Protein AF-A0AAU7T831-F1 (afdb_monomer)

Sequence (187 aa):
MVVRMTHDLQTCRIPLSAVSAYYHRNLNVAAEPRHSLLRDRDVWIDVGVGEPIEIAVLESAAHSAYVEPRTGAGFLLMPANETDISSDDGFGGVDWPPEWNDEPAAGLSLQGADLISLLERLAVSGWTLLEDERGDAEPAGETVGGRRAVCLFAVRSCHEHLVLEDLQQALTALHAAADLLHDGPRR

Secondary structure (DSSP, 8-state):
-EEEPPS--------HHHHHHHHHHHTS--S--SS----SEEEEEE-SSSSPEEEEEEE-SS-EEEEETTTTEEEEEPPPGGG--BHHHHSTT----TTS-SPPPTT-BHHHHHHHHHHHHHHHTTEEE-B-TTSPBPEEEE-TTSPEEEEEEESS-S-S---HHHHHHHHHHHHHHHHHHH-----

Foldseek 3Di:
DEDEDDDPLPDQPDPVLLVVLLVVQLVVADAPDPDDQPAPDWDWYDPPDDGTFIWGWDDWPAKIKTARQASQKIKIWGHDPVPKCFLCNVCPPPDDDVVPPDRPPGPDIPSVVRVVVVQVSQVVNQKHFRADPVRHFAWSQAEPVRITIGIMGGSHHNDNDDDVVNVSSSSSRNNVVVRVVPCDDDD

Mean predicted aligned error: 10.6 Å

Solvent-accessible surface area (backbone atoms only — not comparable to full-atom values): 11141 Å² total; per-residue (Å²): 109,80,52,80,64,79,90,80,85,85,76,80,72,75,50,68,64,58,55,50,51,49,58,60,37,70,75,48,58,44,78,62,73,92,54,76,67,84,60,75,46,76,39,36,30,37,83,84,70,86,75,61,44,62,32,39,29,35,74,57,94,58,40,40,35,38,33,27,66,65,73,18,46,31,36,37,35,46,54,53,87,89,73,70,57,38,46,68,70,75,47,66,89,62,85,72,62,89,84,58,90,63,78,81,64,84,84,50,28,64,57,57,56,45,49,52,55,51,49,54,58,35,42,77,53,41,30,44,72,37,57,45,102,84,69,47,70,32,73,64,49,62,40,96,80,66,25,43,25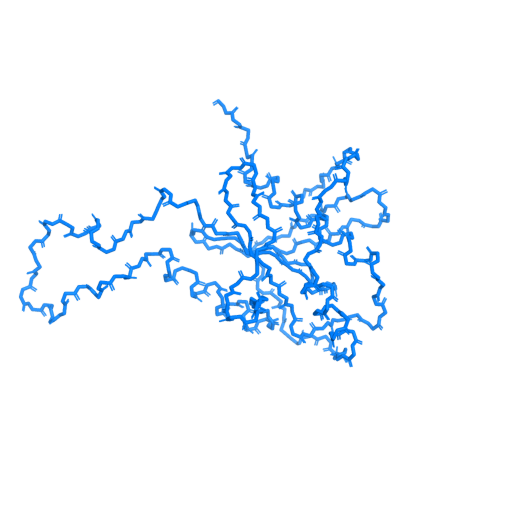,25,30,28,35,38,76,55,27,64,51,92,80,80,53,72,65,55,48,53,52,48,52,51,34,47,52,52,52,57,38,66,75,65,61,63,79,89,123

pLDDT: mean 75.09, std 15.36, range [35.53, 94.25]

Radius of gyration: 18.56 Å; Cα contacts (8 Å, |Δi|>4): 314; chains: 1; bounding box: 58×39×50 Å

Structure (mmCIF, N/CA/C/O backbone):
data_AF-A0AAU7T831-F1
#
_entry.id   AF-A0AAU7T831-F1
#
loop_
_atom_site.group_PDB
_atom_site.id
_atom_site.type_symbol
_atom_site.label_atom_id
_atom_site.label_alt_id
_atom_site.label_comp_id
_atom_site.label_asym_id
_atom_site.label_entity_id
_atom_site.label_seq_id
_atom_site.pdbx_PDB_ins_code
_atom_site.Cartn_x
_atom_site.Cartn_y
_atom_site.Cartn_z
_atom_site.occupancy
_atom_site.B_iso_or_equiv
_atom_site.auth_seq_id
_atom_site.auth_comp_id
_atom_site.auth_asym_id
_atom_site.auth_atom_id
_atom_site.pdbx_PDB_model_num
ATOM 1 N N . MET A 1 1 ? -0.417 18.243 4.130 1.00 52.59 1 MET A N 1
ATOM 2 C CA . MET A 1 1 ? -1.483 18.702 3.209 1.00 52.59 1 MET A CA 1
ATOM 3 C C . MET A 1 1 ? -2.714 17.864 3.507 1.00 52.59 1 MET A C 1
ATOM 5 O O . MET A 1 1 ? -2.549 16.658 3.595 1.00 52.59 1 MET A O 1
ATOM 9 N N . VAL A 1 2 ? -3.880 18.471 3.740 1.00 52.22 2 VAL A N 1
ATOM 10 C CA . VAL A 1 2 ? -5.130 17.737 4.020 1.00 52.22 2 VAL A CA 1
ATOM 11 C C . VAL A 1 2 ? -5.983 17.787 2.760 1.00 52.22 2 VAL A C 1
ATOM 13 O O . VAL A 1 2 ? -6.345 18.879 2.321 1.00 52.22 2 VAL A O 1
ATOM 16 N N . VAL A 1 3 ? -6.259 16.631 2.156 1.00 58.72 3 VAL A N 1
ATOM 17 C CA . VAL A 1 3 ? -7.086 16.528 0.946 1.00 58.72 3 VAL A CA 1
ATOM 18 C C . VAL A 1 3 ? -8.451 15.966 1.329 1.00 58.72 3 VAL A C 1
ATOM 20 O O . VAL A 1 3 ? -8.532 14.912 1.953 1.00 58.72 3 VAL A O 1
ATOM 23 N N . ARG A 1 4 ? -9.519 16.690 0.975 1.00 50.47 4 ARG A N 1
ATOM 24 C CA . ARG A 1 4 ? -10.911 16.265 1.175 1.00 50.47 4 ARG A CA 1
ATOM 25 C C . ARG A 1 4 ? -11.430 15.590 -0.085 1.00 50.47 4 ARG A C 1
ATOM 27 O O . ARG A 1 4 ? -11.477 16.239 -1.129 1.00 50.47 4 ARG A O 1
ATOM 34 N N . MET A 1 5 ? -11.869 14.338 0.023 1.00 55.38 5 MET A N 1
ATOM 35 C CA . MET A 1 5 ? -12.566 13.654 -1.066 1.00 55.38 5 MET A CA 1
ATOM 36 C C . MET A 1 5 ? -14.088 13.771 -0.926 1.00 55.38 5 MET A C 1
ATOM 38 O O . MET A 1 5 ? -14.667 13.558 0.140 1.00 55.38 5 MET A O 1
ATOM 42 N N . THR A 1 6 ? -14.755 14.112 -2.028 1.00 42.66 6 THR A N 1
ATOM 43 C CA . THR A 1 6 ? -16.207 13.971 -2.180 1.00 42.66 6 THR A CA 1
ATOM 44 C C . THR A 1 6 ? -16.534 12.516 -2.501 1.00 42.66 6 THR A C 1
ATOM 46 O O . THR A 1 6 ? -15.906 11.922 -3.369 1.00 42.66 6 THR A O 1
ATOM 49 N N . HIS A 1 7 ? -17.484 11.955 -1.755 1.00 43.88 7 HIS A N 1
ATOM 50 C CA . HIS A 1 7 ? -17.808 10.533 -1.693 1.00 43.88 7 HIS A CA 1
ATOM 51 C C . HIS A 1 7 ? -18.148 9.917 -3.060 1.00 43.88 7 HIS A C 1
ATOM 53 O O . HIS A 1 7 ? -19.232 10.164 -3.582 1.00 43.88 7 HIS A O 1
ATOM 59 N N . ASP A 1 8 ? -17.284 9.031 -3.554 1.00 40.22 8 ASP A N 1
ATOM 60 C CA . ASP A 1 8 ? -17.696 7.909 -4.402 1.00 40.22 8 ASP A CA 1
ATOM 61 C C . ASP A 1 8 ? -16.828 6.688 -4.055 1.00 40.22 8 ASP A C 1
ATOM 63 O O . ASP A 1 8 ? -15.790 6.400 -4.641 1.00 40.22 8 ASP A O 1
ATOM 67 N N . LEU A 1 9 ? -17.206 6.043 -2.950 1.00 40.09 9 LEU A N 1
ATOM 68 C CA . LEU A 1 9 ? -16.420 5.045 -2.211 1.00 40.09 9 LEU A CA 1
ATOM 69 C C . LEU A 1 9 ? -16.695 3.596 -2.658 1.00 40.09 9 LEU A C 1
ATOM 71 O O . LEU A 1 9 ? -16.310 2.634 -1.993 1.00 40.09 9 LEU A O 1
ATOM 75 N N . GLN A 1 10 ? -17.406 3.411 -3.768 1.00 42.44 10 GLN A N 1
ATOM 76 C CA . GLN A 1 10 ? -17.896 2.106 -4.197 1.00 42.44 10 GLN A CA 1
ATOM 77 C C . GLN A 1 10 ? -17.084 1.571 -5.374 1.00 42.44 10 GLN A C 1
ATOM 79 O O . GLN A 1 10 ? -17.563 1.659 -6.492 1.00 42.44 10 GLN A O 1
ATOM 84 N N . THR A 1 11 ? -15.897 1.001 -5.107 1.00 46.41 11 THR A N 1
ATOM 85 C CA . THR A 1 11 ? -15.366 -0.223 -5.775 1.00 46.41 11 THR A CA 1
ATOM 86 C C . THR A 1 11 ? -13.899 -0.549 -5.447 1.00 46.41 11 THR A C 1
ATOM 88 O O . THR A 1 11 ? -13.247 -1.244 -6.220 1.00 46.41 11 THR A O 1
ATOM 91 N N . CYS A 1 12 ? -13.348 -0.160 -4.294 1.00 50.56 12 CYS A N 1
ATOM 92 C CA . CYS A 1 12 ? -12.133 -0.842 -3.831 1.00 50.56 12 CYS A CA 1
ATOM 93 C C . CYS A 1 12 ? -12.557 -2.185 -3.224 1.00 50.56 12 CYS A C 1
ATOM 95 O O . CYS A 1 12 ? -12.966 -2.265 -2.066 1.00 50.56 12 CYS A O 1
ATOM 97 N N . ARG A 1 13 ? -12.569 -3.245 -4.044 1.00 61.56 13 ARG A N 1
ATOM 98 C CA . ARG A 1 13 ? -12.739 -4.613 -3.542 1.00 61.56 13 ARG A CA 1
ATOM 99 C C . ARG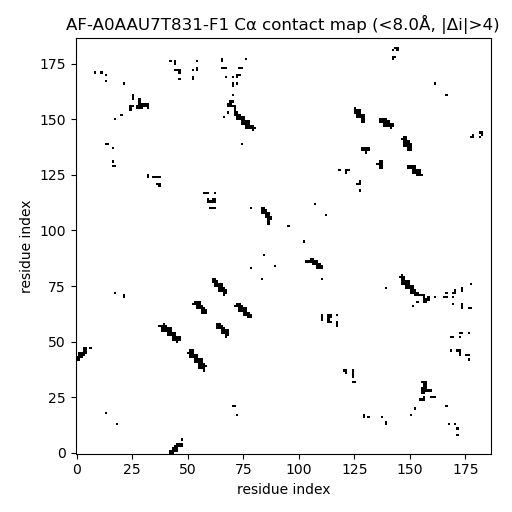 A 1 13 ? -11.529 -4.918 -2.671 1.00 61.56 13 ARG A C 1
ATOM 101 O O . ARG A 1 13 ? -10.444 -5.120 -3.198 1.00 61.56 13 ARG A O 1
ATOM 108 N N . ILE A 1 14 ? -11.725 -4.937 -1.355 1.00 66.50 14 ILE A N 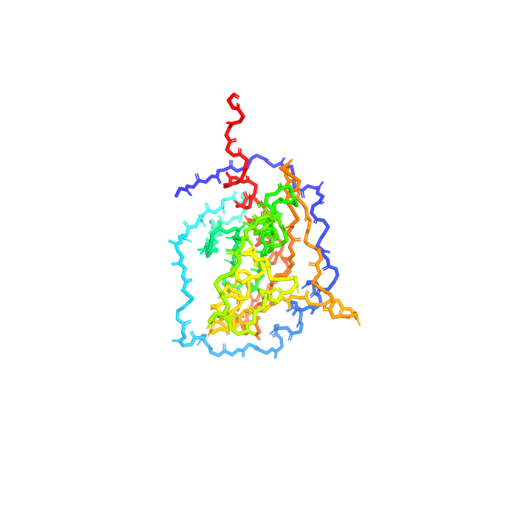1
ATOM 109 C CA . ILE A 1 14 ? -10.681 -5.353 -0.420 1.00 66.50 14 ILE A CA 1
ATOM 110 C C . ILE A 1 14 ? -10.340 -6.815 -0.745 1.00 66.50 14 ILE A C 1
ATOM 112 O O . ILE A 1 14 ? -11.252 -7.652 -0.722 1.00 66.50 14 ILE A O 1
ATOM 116 N N . PRO A 1 15 ? -9.074 -7.144 -1.055 1.00 71.44 15 PRO A N 1
ATOM 117 C CA . PRO A 1 15 ? -8.674 -8.525 -1.269 1.00 71.44 15 PRO A CA 1
ATOM 118 C C . PRO A 1 15 ? -9.011 -9.371 -0.037 1.00 71.44 15 PRO A C 1
ATOM 120 O O . PRO A 1 15 ? -8.773 -8.961 1.102 1.00 71.44 15 PRO A O 1
ATOM 123 N N . LEU A 1 16 ? -9.576 -10.565 -0.238 1.00 77.38 16 LEU A N 1
ATOM 124 C CA . LEU A 1 16 ? -9.931 -11.463 0.870 1.00 77.38 16 LEU A CA 1
ATOM 125 C C . LEU A 1 16 ? -8.698 -11.847 1.706 1.00 77.38 16 LEU A C 1
ATOM 127 O O . LEU A 1 16 ? -8.794 -12.034 2.919 1.00 77.38 16 LEU A O 1
ATOM 131 N N . SER A 1 17 ? -7.541 -11.925 1.056 1.00 75.62 17 SER A N 1
ATOM 132 C CA . SER A 1 17 ? -6.216 -12.091 1.653 1.00 75.62 17 SER A CA 1
ATOM 133 C C . SER A 1 17 ? -5.891 -10.960 2.636 1.00 75.62 17 SER A C 1
ATOM 135 O O . SER A 1 17 ? -5.476 -11.236 3.759 1.00 75.62 17 SER A O 1
ATOM 137 N N . ALA A 1 18 ? -6.174 -9.701 2.284 1.00 77.31 18 ALA A N 1
ATOM 138 C CA . ALA A 1 18 ? -5.972 -8.549 3.163 1.00 77.31 18 ALA A CA 1
ATOM 139 C C . ALA A 1 18 ? -6.898 -8.594 4.389 1.00 77.31 18 ALA A C 1
ATOM 141 O O . ALA A 1 18 ? -6.454 -8.353 5.512 1.00 77.31 18 ALA A O 1
ATOM 142 N N . VAL A 1 19 ? -8.167 -8.981 4.200 1.00 83.00 19 VAL A N 1
ATOM 143 C CA . VAL A 1 19 ? -9.114 -9.191 5.313 1.00 83.00 19 VAL A CA 1
ATOM 144 C C . VAL A 1 19 ? -8.634 -10.318 6.231 1.00 83.00 19 VAL A C 1
ATOM 146 O O . VAL A 1 19 ? -8.641 -10.182 7.454 1.00 83.00 19 VAL A O 1
ATOM 149 N N . SER A 1 20 ? -8.183 -11.428 5.650 1.00 81.81 20 SER A N 1
ATOM 150 C CA . SER A 1 20 ? -7.690 -12.583 6.403 1.00 81.81 20 SER A CA 1
ATOM 151 C C . SER A 1 20 ? -6.431 -12.228 7.197 1.00 81.81 20 SER A C 1
ATOM 153 O O . SER A 1 20 ? -6.367 -12.497 8.396 1.00 81.81 20 SER A O 1
ATOM 155 N N . ALA A 1 21 ? -5.462 -11.553 6.571 1.00 79.50 21 ALA A N 1
ATOM 156 C CA . ALA A 1 21 ? -4.245 -11.074 7.222 1.00 79.50 21 ALA A CA 1
ATOM 157 C C . ALA A 1 21 ? -4.558 -10.118 8.382 1.00 79.50 21 ALA A C 1
ATOM 159 O O . ALA A 1 21 ? -3.990 -10.253 9.467 1.00 79.50 21 ALA A O 1
ATOM 160 N N . TYR A 1 22 ? -5.517 -9.209 8.193 1.00 83.00 22 TYR A N 1
ATOM 161 C CA . TYR A 1 22 ? -5.982 -8.303 9.238 1.00 83.00 22 TYR A CA 1
ATOM 162 C C . TYR A 1 22 ? -6.546 -9.055 10.457 1.00 83.00 22 TYR A C 1
ATOM 164 O O . TYR A 1 22 ? -6.143 -8.784 11.592 1.00 83.00 22 TYR A O 1
ATOM 172 N N . TYR A 1 23 ? -7.410 -10.055 10.246 1.00 78.56 23 TYR A N 1
ATOM 173 C CA . TYR A 1 23 ? -7.935 -10.869 11.348 1.00 78.56 23 TYR A CA 1
ATOM 174 C C . TYR A 1 23 ? -6.848 -11.700 12.038 1.00 78.56 23 TYR A C 1
ATOM 176 O O . TYR A 1 23 ? -6.822 -11.764 13.267 1.00 78.56 23 TYR A O 1
ATOM 184 N N . HIS A 1 24 ? -5.919 -12.293 11.283 1.00 74.81 24 HIS A N 1
ATOM 185 C CA . HIS A 1 24 ? -4.788 -13.031 11.854 1.00 74.81 24 HIS A CA 1
ATOM 186 C C . HIS A 1 24 ? -3.860 -12.137 12.689 1.00 74.81 24 HIS A C 1
ATOM 188 O O . HIS A 1 24 ? -3.324 -12.579 13.707 1.00 74.81 24 HIS A O 1
ATOM 194 N N . ARG A 1 25 ? -3.691 -10.871 12.298 1.00 69.50 25 ARG A N 1
ATOM 195 C CA . ARG A 1 25 ? -2.869 -9.885 13.011 1.00 69.50 25 ARG A CA 1
ATOM 196 C C . ARG A 1 25 ? -3.516 -9.400 14.304 1.00 69.50 25 ARG A C 1
ATOM 198 O O . ARG A 1 25 ? -2.814 -9.270 15.302 1.00 69.50 25 ARG A O 1
ATOM 205 N N . ASN A 1 26 ? -4.833 -9.189 14.321 1.00 60.62 26 ASN A N 1
ATOM 206 C CA . ASN A 1 26 ? -5.565 -8.812 15.540 1.00 60.62 26 ASN A CA 1
ATOM 207 C C . ASN A 1 26 ? -5.435 -9.863 16.664 1.00 60.62 26 ASN A C 1
ATOM 209 O O . ASN A 1 26 ? -5.662 -9.554 17.828 1.00 60.62 26 ASN A O 1
ATOM 213 N N . LEU A 1 27 ? -5.020 -11.093 16.344 1.00 57.59 27 LEU A N 1
ATOM 214 C CA . LEU A 1 27 ? -4.706 -12.132 17.331 1.00 57.59 27 LEU A CA 1
ATOM 215 C C . LEU A 1 27 ? -3.268 -12.045 17.885 1.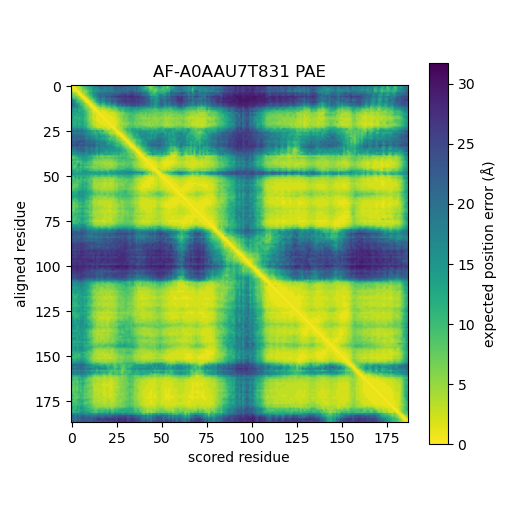00 57.59 27 LEU A C 1
ATOM 217 O O . LEU A 1 27 ? -2.969 -12.676 18.894 1.00 57.59 27 LEU A O 1
ATOM 221 N N . ASN A 1 28 ? -2.390 -11.263 17.249 1.00 57.59 28 ASN A N 1
ATOM 222 C CA . ASN A 1 28 ? -0.958 -11.130 17.544 1.00 57.59 28 ASN A CA 1
ATOM 223 C C . ASN A 1 28 ? -0.572 -9.682 17.898 1.00 57.59 28 ASN A C 1
ATOM 225 O O . ASN A 1 28 ? 0.488 -9.194 17.490 1.00 57.59 28 ASN A O 1
ATOM 229 N N . VAL A 1 29 ? -1.430 -8.970 18.634 1.00 58.66 29 VAL A N 1
ATOM 230 C CA . VAL A 1 29 ? -1.118 -7.604 19.071 1.00 58.66 29 VAL A CA 1
ATOM 231 C C . VAL A 1 29 ? 0.084 -7.646 20.014 1.00 58.66 29 VAL A C 1
ATOM 233 O O . VAL A 1 29 ? 0.069 -8.312 21.048 1.00 58.66 29 VAL A O 1
ATOM 236 N N . ALA A 1 30 ? 1.156 -6.968 19.619 1.00 56.66 30 ALA A N 1
ATOM 237 C CA . ALA A 1 30 ? 2.365 -6.819 20.412 1.00 56.66 30 ALA A CA 1
ATOM 238 C C . ALA A 1 30 ? 2.500 -5.355 20.841 1.00 56.66 30 ALA A C 1
ATOM 240 O O . ALA A 1 30 ? 1.922 -4.464 20.223 1.00 56.66 30 ALA A O 1
ATOM 241 N N . ALA A 1 31 ? 3.301 -5.096 21.878 1.00 54.91 31 ALA A N 1
ATOM 242 C CA . ALA A 1 31 ? 3.690 -3.731 22.223 1.00 54.91 31 ALA A CA 1
ATOM 243 C C . ALA A 1 31 ? 4.285 -3.013 20.996 1.00 54.91 31 ALA A C 1
ATOM 245 O O . ALA A 1 31 ? 4.916 -3.670 20.159 1.00 54.91 31 ALA A O 1
ATOM 246 N N . GLU A 1 32 ? 4.089 -1.688 20.920 1.00 55.19 32 GLU A N 1
ATOM 247 C CA . GLU A 1 32 ? 4.537 -0.835 19.811 1.00 55.19 32 GLU A CA 1
ATOM 248 C C . GLU A 1 32 ? 5.903 -1.276 19.262 1.00 55.19 32 GLU A C 1
ATOM 250 O O . GLU A 1 32 ? 6.844 -1.487 20.045 1.00 55.19 32 GLU A O 1
ATOM 255 N N . PRO A 1 33 ? 6.046 -1.431 17.930 1.00 51.12 33 PRO A N 1
ATOM 256 C CA . PRO A 1 33 ? 7.351 -1.684 17.351 1.00 51.12 33 PRO A CA 1
ATOM 257 C C . PRO A 1 33 ? 8.311 -0.585 17.821 1.00 51.12 33 PRO A C 1
ATOM 259 O O . PRO A 1 33 ? 8.100 0.599 17.584 1.00 51.12 33 PRO A O 1
ATOM 262 N N . ARG A 1 34 ? 9.382 -0.992 18.519 1.00 49.38 34 ARG A N 1
ATOM 263 C CA . ARG A 1 34 ? 10.388 -0.084 19.107 1.00 49.38 34 ARG A CA 1
ATOM 264 C C . ARG A 1 34 ? 11.157 0.734 18.067 1.00 49.38 34 ARG A C 1
ATOM 266 O O . ARG A 1 34 ? 11.929 1.616 18.433 1.00 49.38 34 ARG A O 1
ATOM 273 N N . HIS A 1 35 ? 10.979 0.416 16.791 1.00 55.62 35 HIS A N 1
ATOM 274 C CA . HIS A 1 35 ? 11.590 1.117 15.681 1.00 55.62 35 HIS A CA 1
ATOM 275 C C . HIS A 1 35 ? 10.535 1.996 15.021 1.00 55.62 35 HIS A C 1
ATOM 277 O O . HIS A 1 35 ? 9.540 1.498 14.496 1.00 55.62 35 HIS A O 1
ATOM 283 N N . SER A 1 36 ? 10.768 3.311 15.064 1.00 61.62 36 SER A N 1
ATOM 284 C CA . SER A 1 36 ? 10.021 4.257 14.241 1.00 61.62 36 SER A CA 1
ATOM 285 C C . SER A 1 36 ? 10.158 3.831 12.788 1.00 61.62 36 SER A C 1
ATOM 287 O O . SER A 1 36 ? 11.272 3.602 12.314 1.00 61.62 36 SER A O 1
ATOM 289 N N . LEU A 1 37 ? 9.027 3.754 12.093 1.00 66.31 37 LEU A N 1
ATOM 290 C CA . LEU A 1 37 ? 9.006 3.583 10.652 1.00 66.31 37 LEU A CA 1
ATOM 291 C C . LEU A 1 37 ? 9.908 4.649 10.012 1.00 66.31 37 LEU A C 1
ATOM 293 O O . LEU A 1 37 ? 9.802 5.828 10.361 1.00 66.31 37 LEU A O 1
ATOM 297 N N . LEU A 1 38 ? 10.804 4.244 9.114 1.00 70.62 38 LEU A N 1
ATOM 298 C CA . LEU A 1 38 ? 11.625 5.175 8.338 1.00 70.62 38 LEU A CA 1
ATOM 299 C C . LEU A 1 38 ? 10.749 5.798 7.248 1.00 70.62 38 LEU A C 1
ATOM 301 O O . LEU A 1 38 ? 10.651 5.235 6.167 1.00 70.62 38 LEU A O 1
ATOM 305 N N . ARG A 1 39 ? 10.078 6.914 7.545 1.00 80.38 39 ARG A N 1
ATOM 306 C CA . ARG A 1 39 ? 9.162 7.609 6.621 1.00 80.38 39 ARG A CA 1
ATOM 307 C C . ARG A 1 39 ? 9.878 8.769 5.941 1.00 80.38 39 ARG A C 1
ATOM 309 O O . ARG A 1 39 ? 10.586 9.513 6.616 1.00 80.38 39 ARG A O 1
ATOM 316 N N . ASP A 1 40 ? 9.641 8.952 4.647 1.00 85.56 40 ASP A N 1
ATOM 317 C CA . ASP A 1 40 ? 10.165 10.099 3.896 1.00 85.56 40 ASP A CA 1
ATOM 318 C C . ASP A 1 40 ? 9.187 11.286 3.951 1.00 85.56 40 ASP A C 1
ATOM 320 O O . ASP A 1 40 ? 9.602 12.445 4.015 1.00 85.56 40 ASP A O 1
ATOM 324 N N . ARG A 1 41 ? 7.876 11.004 3.990 1.00 86.56 41 ARG A N 1
ATOM 3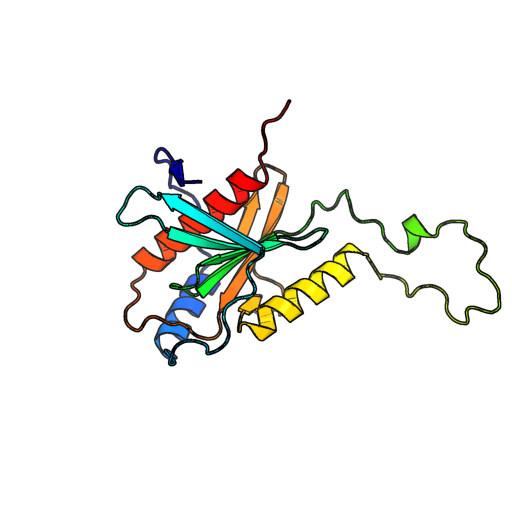25 C CA . ARG A 1 41 ? 6.813 12.005 4.181 1.00 86.56 41 ARG A CA 1
ATOM 326 C C . ARG A 1 41 ? 5.565 11.407 4.832 1.00 86.56 41 ARG A C 1
ATOM 328 O O . ARG A 1 41 ? 5.303 10.218 4.683 1.00 86.56 41 ARG A O 1
ATOM 335 N N . ASP A 1 42 ? 4.749 12.263 5.448 1.00 87.62 42 ASP A N 1
ATOM 336 C CA . ASP A 1 42 ? 3.422 11.909 5.967 1.00 87.62 42 ASP A CA 1
ATOM 337 C C . ASP A 1 42 ? 2.315 12.655 5.207 1.00 87.62 42 ASP A C 1
ATOM 339 O O . ASP A 1 42 ? 2.407 13.858 4.920 1.00 87.62 42 ASP A O 1
ATOM 343 N N . VAL A 1 43 ? 1.239 11.937 4.897 1.00 87.62 43 VAL A N 1
ATOM 344 C CA . VAL A 1 43 ? 0.048 12.451 4.217 1.00 87.62 43 VAL A CA 1
ATOM 345 C C . VAL A 1 43 ? -1.167 12.190 5.091 1.00 87.62 43 VAL A C 1
ATOM 347 O O . VAL A 1 43 ? -1.326 11.104 5.627 1.00 87.62 43 VAL A O 1
ATOM 350 N N . TRP A 1 44 ? -2.044 13.182 5.217 1.00 89.25 44 TRP A N 1
ATOM 351 C CA . TRP A 1 44 ? -3.265 13.065 6.011 1.00 89.25 44 TRP A CA 1
ATOM 352 C C . TRP A 1 44 ? -4.464 13.075 5.074 1.00 89.25 44 TRP A C 1
ATOM 354 O O . TRP A 1 44 ? -4.704 14.074 4.384 1.00 89.25 44 TRP A O 1
ATOM 364 N N . ILE A 1 45 ? -5.199 11.968 5.038 1.00 88.00 45 ILE A N 1
ATOM 365 C CA . ILE A 1 45 ? -6.348 11.790 4.154 1.00 88.00 45 ILE A CA 1
ATOM 366 C C . ILE A 1 45 ? -7.636 11.839 4.968 1.00 88.00 45 ILE A C 1
ATOM 368 O O . ILE A 1 45 ? -7.838 11.058 5.896 1.00 88.00 45 ILE A O 1
ATOM 372 N N . ASP A 1 46 ? -8.521 12.763 4.604 1.00 87.12 46 ASP A N 1
ATOM 373 C CA . ASP A 1 46 ? -9.864 12.850 5.169 1.00 87.12 46 ASP A CA 1
ATOM 374 C C . ASP A 1 46 ? -10.813 11.962 4.349 1.00 87.12 46 ASP A C 1
ATOM 376 O O . ASP A 1 46 ? -11.171 12.295 3.215 1.00 87.12 46 ASP A O 1
ATOM 380 N N . VAL A 1 47 ? -11.204 10.824 4.929 1.00 82.25 47 VAL A N 1
ATOM 381 C CA . VAL A 1 47 ? -12.153 9.864 4.333 1.00 82.25 47 VAL A CA 1
ATOM 382 C C . VAL A 1 47 ? -13.615 10.161 4.699 1.00 82.25 47 VAL A C 1
ATOM 384 O O . VAL A 1 47 ? -14.502 9.357 4.425 1.00 82.25 47 VAL A O 1
ATOM 387 N N . GLY A 1 48 ? -13.893 11.321 5.305 1.00 73.94 48 GLY A N 1
ATOM 388 C CA . GLY A 1 48 ? -15.247 11.812 5.569 1.00 73.94 48 GLY A CA 1
ATOM 389 C C . GLY A 1 48 ? -15.918 11.251 6.823 1.00 73.94 48 GLY A C 1
ATOM 390 O O . GLY A 1 48 ? -17.069 11.595 7.095 1.00 73.94 48 GLY A O 1
ATOM 391 N N . VAL A 1 49 ? -15.222 10.415 7.599 1.00 68.00 49 VAL A N 1
ATOM 392 C CA . VAL A 1 49 ? -15.748 9.803 8.823 1.00 68.00 49 VAL A CA 1
ATOM 393 C C . VAL A 1 49 ? -14.647 9.764 9.887 1.00 68.00 49 VAL A C 1
ATOM 395 O O . VAL A 1 49 ? -13.751 8.933 9.820 1.00 68.00 49 VAL A O 1
ATOM 398 N N . GLY A 1 50 ? -14.722 10.651 10.883 1.00 72.94 50 GLY A N 1
ATOM 399 C CA . GLY A 1 50 ? -13.784 10.677 12.013 1.00 72.94 50 GLY A CA 1
ATOM 400 C C . GLY A 1 50 ? -12.558 11.569 11.801 1.00 72.94 50 GLY A C 1
ATOM 401 O O . GLY A 1 50 ? -12.644 12.622 11.169 1.00 72.94 50 GLY A O 1
ATOM 402 N N . GLU A 1 51 ? -11.436 11.178 12.409 1.00 84.12 51 GLU A N 1
ATOM 403 C CA . GLU A 1 51 ? -10.159 11.881 12.266 1.00 84.12 51 GLU A CA 1
ATOM 404 C C . GLU A 1 51 ? -9.473 11.508 10.943 1.00 84.12 51 GLU A C 1
ATOM 406 O O . GLU A 1 51 ? -9.594 10.364 10.498 1.00 84.12 51 GLU A O 1
ATOM 411 N N . PRO A 1 52 ? -8.733 12.440 10.312 1.00 86.44 52 PRO A N 1
ATOM 412 C CA . PRO A 1 52 ? -7.941 12.128 9.132 1.00 86.44 52 PRO A CA 1
ATOM 413 C C . PRO A 1 52 ? -6.974 10.974 9.391 1.00 86.44 52 PRO A C 1
ATOM 415 O O . PRO A 1 52 ? -6.338 10.899 10.443 1.00 86.44 52 PRO A O 1
ATOM 418 N N . ILE A 1 53 ? -6.834 10.103 8.398 1.00 88.56 53 ILE A N 1
ATOM 419 C CA . ILE A 1 53 ? -5.939 8.954 8.467 1.00 88.56 53 ILE A CA 1
ATOM 420 C C . ILE A 1 53 ? -4.542 9.383 8.042 1.00 88.56 53 ILE A C 1
ATOM 422 O O . ILE A 1 53 ? -4.354 9.976 6.977 1.00 88.56 53 ILE A O 1
ATOM 426 N N . GLU A 1 54 ? -3.570 9.074 8.894 1.00 90.25 54 GLU A N 1
ATOM 427 C CA . GLU A 1 54 ? -2.154 9.288 8.636 1.00 90.25 54 GLU A CA 1
ATOM 428 C C . GLU A 1 54 ? -1.598 8.156 7.770 1.00 90.25 54 GLU A C 1
ATOM 430 O O . GLU A 1 54 ? -1.569 6.994 8.173 1.00 90.25 54 GLU A O 1
ATOM 435 N N . ILE A 1 55 ? -1.122 8.510 6.583 1.00 91.69 55 ILE A N 1
ATOM 436 C CA . ILE A 1 55 ? -0.415 7.622 5.671 1.00 91.69 55 ILE A CA 1
ATOM 437 C C . ILE A 1 55 ? 1.055 8.018 5.673 1.00 91.69 55 ILE A C 1
ATOM 439 O O . ILE A 1 55 ? 1.421 9.109 5.226 1.00 91.69 55 ILE A O 1
ATOM 443 N N . ALA A 1 56 ? 1.900 7.110 6.142 1.00 91.81 56 ALA A N 1
ATOM 444 C CA . ALA A 1 56 ? 3.337 7.224 5.997 1.00 91.81 56 ALA A CA 1
ATOM 445 C C . ALA A 1 56 ? 3.728 6.808 4.579 1.00 91.81 56 ALA A C 1
ATOM 447 O O . ALA A 1 56 ? 3.294 5.765 4.087 1.00 91.81 56 ALA A O 1
ATOM 448 N N . VAL A 1 57 ? 4.563 7.607 3.925 1.00 92.38 57 VAL A N 1
ATOM 449 C CA . VAL A 1 57 ? 5.072 7.299 2.592 1.00 92.38 57 VAL A CA 1
ATOM 450 C C . VAL A 1 57 ? 6.581 7.120 2.653 1.00 92.38 57 VAL A C 1
ATOM 452 O O . VAL A 1 57 ? 7.302 7.964 3.194 1.00 92.38 57 VAL A O 1
ATOM 455 N N . LEU A 1 58 ? 7.045 6.011 2.090 1.00 92.12 58 LEU A N 1
ATOM 456 C CA . LEU A 1 58 ? 8.450 5.746 1.826 1.00 92.12 58 LEU A CA 1
ATOM 457 C C . LEU A 1 58 ? 8.653 5.784 0.324 1.00 92.12 58 LEU A C 1
ATOM 459 O O . LEU A 1 58 ? 7.928 5.129 -0.422 1.00 92.12 58 LEU A O 1
ATOM 463 N N . GLU A 1 59 ? 9.642 6.535 -0.117 1.00 90.19 59 GLU A N 1
ATOM 464 C CA . GLU A 1 59 ? 9.960 6.692 -1.522 1.00 90.19 59 GLU A CA 1
ATOM 465 C C . GLU A 1 59 ? 11.355 6.133 -1.800 1.00 90.19 59 GLU A C 1
ATOM 467 O O . GLU A 1 59 ? 12.268 6.130 -0.965 1.00 90.19 59 GLU A O 1
ATOM 472 N N . SER A 1 60 ? 11.496 5.621 -3.009 1.00 86.69 60 SER A N 1
ATOM 473 C CA . SER A 1 60 ? 12.759 5.246 -3.618 1.00 86.69 60 SER A CA 1
ATOM 474 C C . SER A 1 60 ? 12.804 5.852 -5.024 1.00 86.69 60 SER A C 1
ATOM 476 O O . SER A 1 60 ? 11.959 6.684 -5.367 1.00 86.69 60 SER A O 1
ATOM 478 N N . ALA A 1 61 ? 13.798 5.504 -5.843 1.00 84.50 61 ALA A N 1
ATOM 479 C CA . ALA A 1 61 ? 13.936 6.133 -7.155 1.00 84.50 61 ALA A CA 1
ATOM 480 C C . ALA A 1 61 ? 12.752 5.811 -8.086 1.00 84.50 61 ALA A C 1
ATOM 482 O O . ALA A 1 61 ? 12.299 6.683 -8.828 1.00 84.50 61 ALA A O 1
ATOM 483 N N . ALA A 1 62 ? 12.246 4.574 -8.041 1.00 85.12 62 ALA A N 1
ATOM 484 C CA . ALA A 1 62 ? 11.180 4.094 -8.920 1.00 85.12 62 ALA A CA 1
ATOM 485 C C . ALA A 1 62 ? 9.898 3.682 -8.173 1.00 85.12 62 ALA A C 1
ATOM 487 O O . ALA A 1 62 ? 8.822 3.609 -8.780 1.00 85.12 62 ALA A O 1
ATOM 488 N N . HIS A 1 63 ? 9.978 3.449 -6.862 1.00 90.25 63 HIS A N 1
ATOM 489 C CA . HIS A 1 63 ? 8.885 2.890 -6.072 1.00 90.25 63 HIS A CA 1
ATOM 490 C C . HIS A 1 63 ? 8.413 3.850 -4.986 1.00 90.25 63 HIS A C 1
ATOM 492 O O . HIS A 1 63 ? 9.110 4.767 -4.542 1.00 90.25 63 HIS A O 1
ATOM 498 N N . SER A 1 64 ? 7.180 3.635 -4.547 1.00 92.38 64 SER A N 1
ATOM 499 C CA . SER A 1 64 ? 6.620 4.353 -3.409 1.00 92.38 64 SER A CA 1
ATOM 500 C C . SER A 1 64 ? 5.762 3.398 -2.599 1.00 92.38 64 SER A C 1
ATOM 502 O O . SER A 1 64 ? 4.854 2.769 -3.138 1.00 92.38 64 SER A O 1
ATOM 504 N N . ALA A 1 65 ? 6.061 3.271 -1.313 1.00 94.25 65 ALA A N 1
ATOM 505 C CA . ALA A 1 65 ? 5.263 2.517 -0.366 1.00 94.25 65 ALA A CA 1
ATOM 506 C C . ALA A 1 65 ? 4.413 3.475 0.465 1.00 94.25 65 ALA A C 1
ATOM 508 O O . ALA A 1 65 ? 4.917 4.444 1.024 1.00 94.25 65 ALA A O 1
ATOM 509 N N . TYR A 1 66 ? 3.130 3.170 0.559 1.00 93.94 66 TYR A N 1
ATOM 510 C CA . TYR A 1 66 ? 2.119 3.876 1.326 1.00 93.94 66 TYR A CA 1
ATOM 511 C C . TYR A 1 66 ? 1.690 2.957 2.447 1.00 93.94 66 TYR A C 1
ATOM 513 O O . TYR A 1 66 ? 1.221 1.857 2.175 1.00 93.94 66 TYR A O 1
ATOM 521 N N . VAL A 1 67 ? 1.857 3.357 3.698 1.00 92.62 67 VAL A N 1
ATOM 5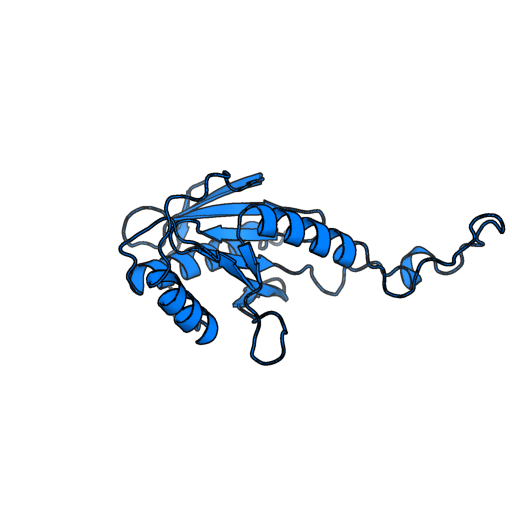22 C CA . VAL A 1 67 ? 1.548 2.486 4.828 1.00 92.62 67 VAL A CA 1
ATOM 523 C C . VAL A 1 67 ? 0.767 3.240 5.890 1.00 92.62 67 VAL A C 1
ATOM 525 O O . VAL A 1 67 ? 1.076 4.385 6.212 1.00 92.62 67 VAL A O 1
ATOM 528 N N . GLU A 1 68 ? -0.260 2.595 6.427 1.00 90.81 68 GLU A N 1
ATOM 529 C CA . GLU A 1 68 ? -1.100 3.112 7.500 1.00 90.81 68 GLU A CA 1
ATOM 530 C C . GLU A 1 68 ? -0.731 2.352 8.790 1.00 90.81 68 GLU A C 1
ATOM 532 O O . GLU A 1 68 ? -1.056 1.167 8.937 1.00 90.81 68 GLU A O 1
ATOM 537 N N . PRO A 1 69 ? 0.027 2.974 9.715 1.00 85.38 69 PRO A N 1
ATOM 538 C CA . PRO A 1 69 ? 0.622 2.256 10.839 1.00 85.38 69 PRO A CA 1
ATOM 539 C C . PRO A 1 69 ? -0.380 1.624 11.812 1.00 85.38 69 PRO A C 1
ATOM 541 O O . PRO A 1 69 ? -0.054 0.592 12.410 1.00 85.38 69 PRO A O 1
ATOM 544 N N . ARG A 1 70 ? -1.581 2.200 11.982 1.00 84.69 70 ARG A N 1
ATOM 545 C CA . ARG A 1 70 ? -2.556 1.728 12.980 1.00 84.69 70 ARG A CA 1
ATOM 546 C C . ARG A 1 70 ? -3.091 0.357 12.576 1.00 84.69 70 ARG A C 1
ATOM 548 O O . ARG A 1 70 ? -2.910 -0.630 13.293 1.00 84.69 70 ARG A O 1
ATOM 555 N N . THR A 1 71 ? -3.667 0.257 11.386 1.00 84.56 71 THR A N 1
ATOM 556 C CA . THR A 1 71 ? -4.215 -0.981 10.813 1.00 84.56 71 THR A CA 1
ATOM 557 C C . THR A 1 71 ? -3.159 -1.896 10.224 1.00 84.56 71 THR A C 1
ATOM 559 O O . THR A 1 71 ? -3.435 -3.081 10.035 1.00 84.56 71 THR A O 1
ATOM 562 N N . GLY A 1 72 ? -1.938 -1.394 10.004 1.00 86.81 72 GLY A N 1
ATOM 563 C CA . GLY A 1 72 ? -0.851 -2.175 9.424 1.00 86.81 72 GLY A CA 1
ATOM 564 C C . GLY A 1 72 ? -1.092 -2.574 7.984 1.00 86.81 72 GLY A C 1
ATOM 565 O O . GLY A 1 72 ? -0.474 -3.534 7.535 1.00 86.81 72 GLY A O 1
ATOM 566 N N . ALA A 1 73 ? -2.010 -1.900 7.303 1.00 89.44 73 ALA A N 1
ATOM 567 C CA . ALA A 1 73 ? -2.241 -2.070 5.886 1.00 89.44 73 ALA A CA 1
ATOM 568 C C . ALA A 1 73 ? -1.371 -1.083 5.110 1.00 89.44 73 ALA A C 1
ATOM 570 O O . ALA A 1 73 ? -1.082 0.022 5.573 1.00 89.44 73 ALA A O 1
ATOM 571 N N . GLY A 1 74 ? -0.944 -1.476 3.921 1.00 92.06 74 GLY A N 1
ATOM 572 C CA . GLY A 1 74 ? -0.209 -0.594 3.036 1.00 92.06 74 GLY A CA 1
ATOM 573 C C . GLY A 1 74 ? -0.232 -1.085 1.603 1.00 92.06 74 GLY A C 1
ATOM 574 O O . GLY A 1 74 ? -0.648 -2.209 1.331 1.00 92.06 74 GLY A O 1
ATOM 575 N N . PHE A 1 75 ? 0.253 -0.248 0.697 1.00 92.44 75 PHE A N 1
ATOM 576 C CA . PHE A 1 75 ? 0.446 -0.562 -0.707 1.00 92.44 75 PHE A CA 1
ATOM 577 C C . PHE A 1 75 ? 1.853 -0.186 -1.143 1.00 92.44 75 PHE A C 1
ATOM 579 O O . PHE A 1 75 ? 2.352 0.882 -0.799 1.00 92.44 75 PHE A O 1
ATOM 586 N N . LEU A 1 76 ? 2.475 -1.039 -1.944 1.00 93.94 76 LEU A N 1
ATOM 587 C CA . LEU A 1 76 ? 3.673 -0.711 -2.696 1.00 93.94 76 LEU A CA 1
ATOM 588 C C . LEU A 1 76 ? 3.273 -0.439 -4.140 1.00 93.94 76 LEU A C 1
ATOM 590 O O . LEU A 1 76 ? 2.673 -1.292 -4.795 1.00 93.94 76 LEU A O 1
ATOM 594 N N . LEU A 1 77 ? 3.602 0.746 -4.634 1.00 91.81 77 LEU A N 1
ATOM 595 C CA . LEU A 1 77 ? 3.350 1.113 -6.012 1.00 91.81 77 LEU A CA 1
ATOM 596 C C . LEU A 1 77 ? 4.546 0.749 -6.888 1.00 91.81 77 LEU A C 1
ATOM 598 O O . LEU A 1 77 ? 5.639 1.303 -6.739 1.00 91.81 77 LEU A O 1
ATOM 602 N N . MET A 1 78 ? 4.306 -0.148 -7.836 1.00 88.69 78 MET A N 1
ATOM 603 C CA . MET A 1 78 ? 5.284 -0.551 -8.837 1.00 88.69 78 MET A CA 1
ATOM 604 C C . MET A 1 78 ? 5.466 0.571 -9.872 1.00 88.69 78 MET A C 1
ATOM 606 O O . MET A 1 78 ? 4.523 1.328 -10.138 1.00 88.69 78 MET A O 1
ATOM 610 N N . PRO A 1 79 ? 6.666 0.763 -10.437 1.00 82.12 79 PRO A N 1
ATOM 611 C CA . PRO A 1 79 ? 6.884 1.673 -11.558 1.00 82.12 79 PRO A CA 1
ATOM 612 C C . PRO A 1 79 ? 6.016 1.283 -12.758 1.00 82.12 79 PRO A C 1
ATOM 614 O O . PRO A 1 79 ? 5.522 0.160 -12.857 1.00 82.12 79 PRO A O 1
ATOM 617 N N . ALA A 1 80 ? 5.797 2.228 -13.671 1.00 73.56 80 ALA A N 1
ATOM 618 C CA . ALA A 1 80 ? 5.176 1.894 -14.945 1.00 73.56 80 ALA A CA 1
ATOM 619 C C . ALA A 1 80 ? 6.145 1.010 -15.748 1.00 73.56 80 ALA A C 1
ATOM 621 O O . ALA A 1 80 ? 7.332 1.321 -15.835 1.00 73.56 80 ALA A O 1
ATOM 622 N N . ASN A 1 81 ? 5.637 -0.065 -16.358 1.00 61.69 81 ASN A N 1
ATOM 623 C CA . ASN A 1 81 ? 6.453 -1.042 -17.096 1.00 61.69 81 ASN A CA 1
ATOM 624 C C . ASN A 1 81 ? 7.289 -0.418 -18.235 1.00 61.69 81 ASN A C 1
ATOM 626 O O . ASN A 1 81 ? 8.235 -1.032 -18.709 1.00 61.69 81 ASN A O 1
ATOM 630 N N . GLU A 1 82 ? 6.946 0.790 -18.688 1.00 59.00 82 GLU A N 1
ATOM 631 C CA . GLU A 1 82 ? 7.589 1.470 -19.818 1.00 59.00 82 GLU A CA 1
ATOM 632 C C . GLU A 1 82 ? 8.892 2.206 -19.455 1.00 59.00 82 GLU A C 1
ATOM 634 O O . GLU A 1 82 ? 9.579 2.694 -20.349 1.00 59.00 82 GLU A O 1
ATOM 639 N N . THR A 1 83 ? 9.244 2.316 -18.168 1.00 57.53 83 THR A N 1
ATOM 640 C CA . THR A 1 83 ? 10.412 3.099 -17.720 1.00 57.53 83 THR A CA 1
ATOM 641 C C . THR A 1 83 ? 11.566 2.252 -17.196 1.00 57.53 83 THR A C 1
ATOM 643 O O . THR A 1 83 ? 12.483 2.799 -16.579 1.00 57.53 83 THR A O 1
ATOM 646 N N . ASP A 1 84 ? 11.508 0.927 -17.347 1.00 60.28 84 ASP A N 1
ATOM 647 C CA . ASP A 1 84 ? 12.586 0.061 -16.876 1.00 60.28 84 ASP A CA 1
ATOM 648 C C . ASP A 1 84 ? 13.739 0.040 -17.878 1.00 60.28 84 ASP A C 1
ATOM 650 O O . ASP A 1 84 ? 13.548 -0.263 -19.053 1.00 60.28 84 ASP A O 1
ATOM 654 N N . ILE A 1 85 ? 14.934 0.399 -17.412 1.00 59.28 85 ILE A N 1
ATOM 655 C CA . ILE A 1 85 ? 16.166 0.248 -18.183 1.00 59.28 85 ILE A CA 1
ATOM 656 C C . ILE A 1 85 ? 16.762 -1.071 -17.717 1.00 59.28 85 ILE A C 1
ATOM 658 O O . ILE A 1 85 ? 17.343 -1.146 -16.628 1.00 59.28 85 ILE A O 1
ATOM 662 N N . SER A 1 86 ? 16.589 -2.113 -18.525 1.00 57.66 86 SER A N 1
ATOM 663 C CA . SER A 1 86 ? 17.261 -3.379 -18.266 1.00 57.66 86 SER A CA 1
ATOM 664 C C . SER A 1 86 ? 18.774 -3.221 -18.466 1.00 57.66 86 SER A C 1
ATOM 666 O O . SER A 1 86 ? 19.233 -2.333 -19.194 1.00 57.66 86 SER A O 1
ATOM 668 N N . SER A 1 87 ? 19.570 -4.093 -17.840 1.00 55.66 87 SER A N 1
ATOM 669 C CA . SER A 1 87 ? 21.008 -4.216 -18.127 1.00 55.66 87 SER A CA 1
ATOM 670 C C . SER A 1 87 ? 21.286 -4.326 -19.631 1.00 55.66 87 SER A C 1
ATOM 672 O O . SER A 1 87 ? 22.258 -3.765 -20.132 1.00 55.66 87 SER A O 1
ATOM 674 N N . ASP A 1 88 ? 20.396 -4.991 -20.362 1.00 55.88 88 ASP A N 1
ATOM 675 C CA . ASP A 1 88 ? 20.556 -5.267 -21.785 1.00 55.88 88 ASP A CA 1
ATOM 676 C C . ASP A 1 88 ? 20.312 -4.003 -22.631 1.00 55.88 88 ASP A C 1
ATOM 678 O O . ASP A 1 88 ? 20.996 -3.782 -23.632 1.00 55.88 88 ASP A O 1
ATOM 682 N N . ASP A 1 89 ? 19.415 -3.118 -22.182 1.00 57.12 89 ASP A N 1
ATOM 683 C CA . ASP A 1 89 ? 19.128 -1.832 -22.831 1.00 57.12 89 ASP A CA 1
ATOM 684 C C . ASP A 1 89 ? 20.167 -0.754 -22.487 1.00 57.12 89 ASP A C 1
ATOM 686 O O . ASP A 1 89 ? 20.542 0.055 -23.336 1.00 57.12 89 ASP A O 1
ATOM 690 N N . GLY A 1 90 ? 20.647 -0.732 -21.238 1.00 55.62 90 GLY A N 1
ATOM 691 C CA . GLY A 1 90 ? 21.608 0.264 -20.753 1.00 55.62 90 GLY A CA 1
ATOM 692 C C . GLY A 1 90 ? 23.037 0.051 -21.258 1.00 55.62 90 GLY A C 1
ATOM 693 O O . GLY A 1 90 ? 23.806 1.010 -21.349 1.00 55.62 90 GLY A O 1
ATOM 694 N N . PHE A 1 91 ? 23.386 -1.190 -21.605 1.00 57.50 91 PHE A N 1
ATOM 695 C CA . PHE A 1 91 ? 24.736 -1.578 -22.020 1.00 57.50 91 PHE A CA 1
ATOM 696 C C . PHE A 1 91 ? 24.816 -2.172 -23.433 1.00 57.50 91 PHE A C 1
ATOM 698 O O . PHE A 1 91 ? 25.887 -2.615 -23.859 1.00 57.50 91 PHE A O 1
ATOM 705 N N . GLY A 1 92 ? 23.716 -2.147 -24.191 1.00 50.94 92 GLY A N 1
ATOM 706 C CA . GLY A 1 92 ? 23.692 -2.562 -25.590 1.00 50.94 92 GLY A CA 1
ATOM 707 C C . GLY A 1 92 ? 24.723 -1.797 -26.429 1.00 50.94 92 GLY A C 1
ATOM 708 O O . GLY A 1 92 ? 24.580 -0.602 -26.679 1.00 50.94 92 GLY A O 1
ATOM 709 N N . GLY A 1 93 ? 25.772 -2.492 -26.880 1.00 54.91 93 GLY A N 1
ATOM 710 C CA . GLY A 1 93 ? 26.830 -1.927 -27.727 1.00 54.91 93 GLY A CA 1
ATOM 711 C C . GLY A 1 93 ? 27.999 -1.265 -26.987 1.00 54.91 93 GLY A C 1
ATOM 712 O O . GLY A 1 93 ? 28.803 -0.591 -27.631 1.00 54.91 93 GLY A O 1
ATOM 713 N N . VAL A 1 94 ? 28.117 -1.443 -25.667 1.00 60.59 94 VAL A N 1
ATOM 714 C CA . VAL A 1 94 ? 29.286 -0.995 -24.896 1.00 60.59 94 VAL A CA 1
ATOM 715 C C . VAL A 1 94 ? 30.375 -2.072 -24.946 1.00 60.59 94 VAL A C 1
ATOM 717 O O . VAL A 1 94 ? 30.159 -3.195 -24.500 1.00 60.59 94 VAL A O 1
ATOM 720 N N . ASP A 1 95 ? 31.552 -1.727 -25.479 1.00 60.94 95 ASP A N 1
ATOM 721 C CA . ASP A 1 95 ? 32.747 -2.575 -25.392 1.00 60.94 95 ASP A CA 1
ATOM 722 C C . ASP A 1 95 ? 33.285 -2.527 -23.956 1.00 60.94 95 ASP A C 1
ATOM 724 O O . ASP A 1 95 ? 33.812 -1.508 -23.494 1.00 60.94 95 ASP A O 1
ATOM 728 N N . TRP A 1 96 ? 33.120 -3.630 -23.232 1.00 64.19 96 TRP A N 1
ATOM 729 C CA . TRP A 1 96 ? 33.545 -3.743 -21.843 1.00 64.19 96 TRP A CA 1
ATOM 730 C C . TRP A 1 96 ? 35.068 -3.881 -21.730 1.00 64.19 96 TRP A C 1
ATOM 732 O O . TRP A 1 96 ? 35.674 -4.649 -22.484 1.00 64.19 96 TRP A O 1
ATOM 742 N N . PRO A 1 97 ? 35.717 -3.178 -20.781 1.00 64.38 97 PRO A N 1
ATOM 743 C CA . PRO A 1 97 ? 37.132 -3.381 -20.515 1.00 64.38 97 PRO A CA 1
ATOM 744 C C . PRO A 1 97 ? 37.388 -4.844 -20.112 1.00 64.38 97 PRO A C 1
ATOM 746 O O . PRO A 1 97 ? 36.730 -5.334 -19.196 1.00 64.38 97 PRO A O 1
ATOM 749 N N . PRO A 1 98 ? 38.376 -5.535 -20.710 1.00 60.09 98 PRO A N 1
ATOM 750 C CA . PRO A 1 98 ? 38.643 -6.961 -20.460 1.00 60.09 98 PRO A CA 1
ATOM 751 C C . PRO A 1 98 ? 39.112 -7.279 -19.027 1.00 60.09 98 PRO A C 1
ATOM 753 O O . PRO A 1 98 ? 39.336 -8.433 -18.678 1.00 60.09 98 PRO A O 1
ATOM 756 N N . GLU A 1 99 ? 39.299 -6.251 -18.206 1.00 65.69 99 GLU A N 1
ATOM 757 C CA . GLU A 1 99 ? 39.700 -6.302 -16.801 1.00 65.69 99 GLU A CA 1
ATOM 758 C C . GLU A 1 99 ? 38.511 -6.288 -15.824 1.00 65.69 99 GLU A C 1
ATOM 760 O O . GLU A 1 99 ? 38.699 -6.474 -14.621 1.00 65.69 99 GLU A O 1
ATOM 765 N N . TRP A 1 100 ? 37.283 -6.108 -16.324 1.00 65.69 100 TRP A N 1
ATOM 766 C CA . TRP A 1 100 ? 36.049 -6.331 -15.571 1.00 65.69 100 TRP A CA 1
ATOM 767 C C . TRP A 1 100 ? 35.590 -7.763 -15.865 1.00 65.69 100 TRP A C 1
ATOM 769 O O . TRP A 1 100 ? 35.147 -8.071 -16.964 1.00 65.69 100 TRP A O 1
ATOM 779 N N . ASN A 1 101 ? 35.796 -8.661 -14.898 1.00 54.72 101 ASN A N 1
ATOM 780 C CA . ASN A 1 101 ? 35.737 -10.115 -15.098 1.00 54.72 101 ASN A CA 1
ATOM 781 C C . ASN A 1 101 ? 34.346 -10.690 -15.404 1.00 54.72 101 ASN A C 1
ATOM 783 O O . ASN A 1 101 ? 34.275 -11.850 -15.801 1.00 54.72 101 ASN A O 1
ATOM 787 N N . ASP A 1 102 ? 33.274 -9.918 -15.234 1.00 60.75 102 ASP A N 1
ATOM 788 C CA . ASP A 1 102 ? 31.909 -10.410 -15.376 1.00 60.75 102 ASP A CA 1
ATOM 789 C C . ASP A 1 102 ? 31.098 -9.440 -16.249 1.00 60.75 102 ASP A C 1
ATOM 791 O O . ASP A 1 102 ? 31.023 -8.242 -15.959 1.00 60.75 102 ASP A O 1
ATOM 795 N N . GLU A 1 103 ? 30.480 -9.959 -17.317 1.00 53.34 103 GLU A N 1
ATOM 796 C CA . GLU A 1 103 ? 29.356 -9.278 -17.971 1.00 53.34 103 GLU A CA 1
ATOM 797 C C . GLU A 1 103 ? 28.305 -8.936 -16.897 1.00 53.34 103 GLU A C 1
ATOM 799 O O . GLU A 1 103 ? 28.112 -9.730 -15.965 1.00 53.34 103 GLU A O 1
ATOM 804 N N . PRO A 1 104 ? 27.618 -7.778 -16.970 1.00 55.97 104 PRO A N 1
ATOM 805 C CA . PRO A 1 104 ? 26.547 -7.486 -16.026 1.00 55.97 104 PRO A CA 1
ATOM 806 C C . PRO A 1 104 ? 25.536 -8.633 -16.052 1.00 55.97 104 PRO A C 1
ATOM 808 O O . PRO A 1 104 ? 25.086 -9.044 -17.121 1.00 55.97 104 PRO A O 1
ATOM 811 N N . ALA A 1 105 ? 25.207 -9.177 -14.877 1.00 55.59 105 ALA A N 1
ATOM 812 C CA . ALA A 1 105 ? 24.298 -10.310 -14.794 1.00 55.59 105 ALA A CA 1
ATOM 813 C C . ALA A 1 105 ? 22.970 -9.957 -15.482 1.00 55.59 105 ALA A C 1
ATOM 815 O O . ALA A 1 105 ? 22.309 -8.985 -15.105 1.00 55.59 105 ALA A O 1
ATOM 816 N N . ALA A 1 106 ? 22.602 -10.746 -16.492 1.00 49.69 106 ALA A N 1
ATOM 817 C CA . ALA A 1 106 ? 21.342 -10.592 -17.204 1.00 49.69 106 ALA A CA 1
ATOM 818 C C . ALA A 1 106 ? 20.173 -10.575 -16.204 1.00 49.69 106 ALA A C 1
ATOM 820 O O . ALA A 1 106 ? 20.100 -11.416 -15.303 1.00 49.69 106 ALA A O 1
ATOM 821 N N . GLY A 1 107 ? 19.267 -9.607 -16.354 1.00 53.19 107 GLY A N 1
ATOM 822 C CA . GLY A 1 107 ? 18.106 -9.443 -15.473 1.00 53.19 107 GLY A CA 1
ATOM 823 C C . GLY A 1 107 ? 18.315 -8.518 -14.268 1.00 53.19 107 GLY A C 1
ATOM 824 O O . GLY A 1 107 ? 17.414 -8.400 -13.438 1.00 53.19 107 GLY A O 1
ATOM 825 N N . LEU A 1 108 ? 19.456 -7.825 -14.164 1.00 60.28 108 LEU A N 1
ATOM 826 C CA . LEU A 1 108 ? 19.622 -6.723 -13.214 1.00 60.28 108 LEU A CA 1
ATOM 827 C C . LEU A 1 108 ? 18.985 -5.447 -13.775 1.00 60.28 108 LEU A C 1
ATOM 829 O O . LEU A 1 108 ? 19.557 -4.752 -14.613 1.00 60.28 108 LEU A O 1
ATOM 833 N N . SER A 1 109 ? 17.792 -5.135 -13.285 1.00 72.75 109 SER A N 1
ATOM 834 C CA . SER A 1 109 ? 17.140 -3.844 -13.495 1.00 72.75 109 SER A CA 1
ATOM 835 C C . SER A 1 109 ? 17.473 -2.895 -12.337 1.00 72.75 109 SER A C 1
ATOM 837 O O . SER A 1 109 ? 17.496 -3.301 -11.169 1.00 72.75 109 SER A O 1
ATOM 839 N N . LEU A 1 110 ? 17.684 -1.610 -12.645 1.00 75.62 110 LEU A N 1
ATOM 840 C CA . LEU A 1 110 ? 17.786 -0.563 -11.620 1.00 75.62 110 LEU A CA 1
ATOM 841 C C . LEU A 1 110 ? 16.514 -0.487 -10.771 1.00 75.62 110 LEU A C 1
ATOM 843 O O . LEU A 1 110 ? 16.600 -0.263 -9.566 1.00 75.62 110 LEU A O 1
ATOM 847 N N . GLN A 1 111 ? 15.348 -0.723 -11.376 1.00 81.88 111 GLN A N 1
ATOM 848 C CA . GLN A 1 111 ? 14.088 -0.814 -10.649 1.00 81.88 111 GLN A CA 1
ATOM 849 C C . GLN A 1 111 ? 14.067 -2.053 -9.747 1.00 81.88 111 GLN A C 1
ATOM 851 O O . GLN A 1 111 ? 13.655 -1.953 -8.597 1.00 81.88 111 GLN A O 1
ATOM 856 N N . GLY A 1 112 ? 14.580 -3.197 -10.204 1.00 82.94 112 GLY A N 1
ATOM 857 C CA . GLY A 1 112 ? 14.707 -4.398 -9.371 1.00 82.94 112 GLY A CA 1
ATOM 858 C C . GLY A 1 112 ? 15.590 -4.186 -8.132 1.00 82.94 112 GLY A C 1
ATOM 859 O O . GLY A 1 112 ? 15.205 -4.550 -7.022 1.00 82.94 112 GLY A O 1
ATOM 860 N N . ALA A 1 113 ? 16.750 -3.545 -8.293 1.00 82.44 113 ALA A N 1
ATOM 861 C CA . ALA A 1 113 ? 17.638 -3.226 -7.171 1.00 82.44 113 ALA A CA 1
ATOM 862 C C . ALA A 1 113 ? 17.013 -2.203 -6.201 1.00 82.44 113 ALA A C 1
ATOM 864 O O . ALA A 1 113 ? 17.098 -2.361 -4.981 1.00 82.44 113 ALA A O 1
ATOM 865 N N . ASP A 1 114 ? 16.349 -1.179 -6.741 1.00 87.62 114 ASP A N 1
ATOM 866 C CA . ASP A 1 114 ? 15.617 -0.166 -5.975 1.00 87.62 114 ASP A CA 1
ATOM 867 C C . ASP A 1 114 ? 14.454 -0.783 -5.176 1.00 87.62 114 ASP A C 1
ATOM 869 O O . ASP A 1 114 ? 14.268 -0.463 -4.000 1.00 87.62 114 ASP A O 1
ATOM 873 N N . LEU A 1 115 ? 13.731 -1.735 -5.777 1.00 89.38 115 LEU A N 1
ATOM 874 C CA . LEU A 1 115 ? 12.671 -2.506 -5.131 1.00 89.38 115 LEU A CA 1
ATOM 875 C C . LEU A 1 115 ? 13.202 -3.305 -3.939 1.00 89.38 115 LEU A C 1
ATOM 877 O O . LEU A 1 115 ? 12.638 -3.213 -2.849 1.00 89.38 115 LEU A O 1
ATOM 881 N N . ILE A 1 116 ? 14.285 -4.068 -4.129 1.00 89.38 116 ILE A N 1
ATOM 882 C CA . ILE A 1 116 ? 14.903 -4.858 -3.053 1.00 89.38 116 ILE A CA 1
ATOM 883 C C . ILE A 1 116 ? 15.301 -3.937 -1.898 1.00 89.38 116 ILE A C 1
ATOM 885 O O . ILE A 1 116 ? 14.941 -4.202 -0.752 1.00 89.38 116 ILE A O 1
ATOM 889 N N . SER A 1 117 ? 15.961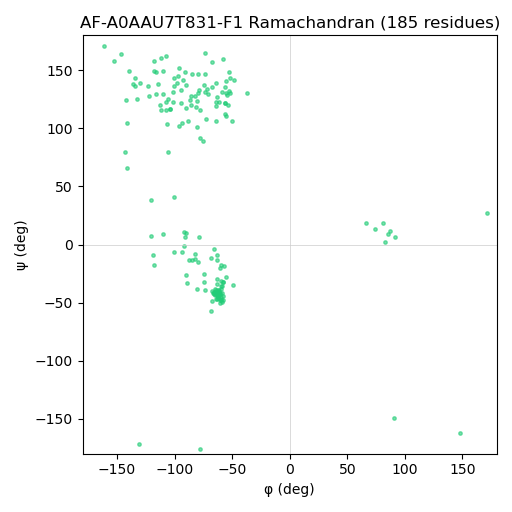 -2.814 -2.192 1.00 88.56 117 SER A N 1
ATOM 890 C CA . SER A 1 117 ? 16.375 -1.857 -1.163 1.00 88.56 117 SER A CA 1
ATOM 891 C C . SER A 1 117 ? 15.185 -1.268 -0.391 1.00 88.56 117 SER A C 1
ATOM 893 O O . SER A 1 117 ? 15.235 -1.139 0.837 1.00 88.56 117 SER A O 1
ATOM 895 N N . LEU A 1 118 ? 14.083 -0.941 -1.076 1.00 91.25 118 LEU A N 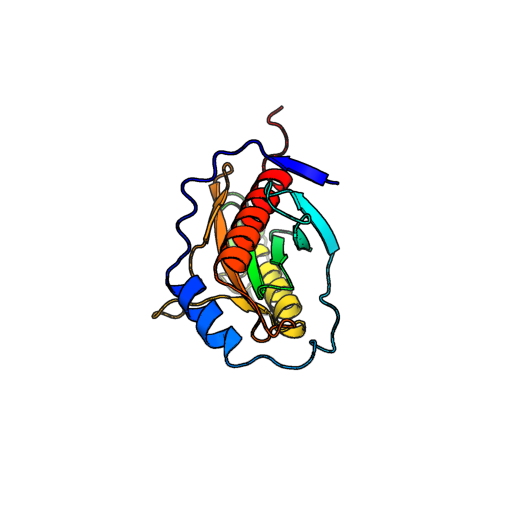1
ATOM 896 C CA . LEU A 1 118 ? 12.871 -0.450 -0.420 1.00 91.25 118 LEU A CA 1
ATOM 897 C C . LEU A 1 118 ? 12.211 -1.529 0.454 1.00 91.25 118 LEU A C 1
ATOM 899 O O . LEU A 1 118 ? 11.794 -1.233 1.576 1.00 91.25 118 LEU A O 1
ATOM 903 N N . LEU A 1 119 ? 12.148 -2.776 -0.018 1.00 92.25 119 LEU A N 1
ATOM 904 C CA . LEU A 1 119 ? 11.615 -3.901 0.756 1.00 92.25 119 LEU A CA 1
ATOM 905 C C . LEU A 1 119 ? 12.465 -4.196 1.996 1.00 92.25 119 LEU A C 1
ATOM 907 O O . LEU A 1 119 ? 11.910 -4.427 3.067 1.00 92.25 119 LEU A O 1
ATOM 911 N N . GLU A 1 120 ? 13.792 -4.110 1.903 1.00 90.56 120 GLU A N 1
ATOM 912 C CA . GLU A 1 120 ? 14.684 -4.237 3.061 1.00 90.56 120 GLU A CA 1
ATOM 913 C C . GLU A 1 120 ? 14.423 -3.136 4.103 1.00 90.56 120 GLU A C 1
ATOM 915 O O . GLU A 1 120 ? 14.314 -3.424 5.299 1.00 90.56 120 GLU A O 1
ATOM 920 N N . ARG A 1 121 ? 14.237 -1.878 3.669 1.00 89.50 121 ARG A N 1
ATOM 921 C CA . ARG A 1 121 ? 13.861 -0.760 4.562 1.00 89.50 121 ARG A CA 1
ATOM 922 C C . ARG A 1 121 ? 12.521 -1.012 5.263 1.00 89.50 121 ARG A C 1
ATOM 924 O O . ARG A 1 121 ? 12.388 -0.752 6.463 1.00 89.50 121 ARG A O 1
ATOM 931 N N . LEU A 1 122 ? 11.534 -1.521 4.528 1.00 89.94 122 LEU A N 1
ATOM 932 C CA . LEU A 1 122 ? 10.214 -1.879 5.054 1.00 89.94 122 LEU A CA 1
ATOM 933 C C . LEU A 1 122 ? 10.304 -3.033 6.065 1.00 89.94 122 LEU A C 1
ATOM 935 O O . LEU A 1 122 ? 9.731 -2.937 7.155 1.00 89.94 122 LEU A O 1
ATOM 939 N N . ALA A 1 123 ? 11.093 -4.065 5.760 1.00 89.38 123 ALA A N 1
ATOM 940 C CA . ALA A 1 123 ? 11.284 -5.237 6.610 1.00 89.38 123 ALA A CA 1
ATOM 941 C C . ALA A 1 123 ? 11.894 -4.884 7.973 1.00 89.38 123 ALA A C 1
ATOM 943 O O . ALA A 1 123 ? 11.440 -5.395 8.998 1.00 89.38 123 ALA A O 1
ATOM 944 N N . VAL A 1 124 ? 12.849 -3.943 8.022 1.00 85.69 124 VAL A N 1
ATOM 945 C CA . VAL A 1 124 ? 13.401 -3.414 9.289 1.00 85.69 124 VAL A CA 1
ATOM 946 C C . VAL A 1 124 ? 12.306 -2.813 10.181 1.00 85.69 124 VAL A C 1
ATOM 948 O O . VAL A 1 124 ? 12.378 -2.904 11.407 1.00 85.69 124 VAL A O 1
ATOM 951 N N . SER A 1 125 ? 11.264 -2.243 9.573 1.00 82.56 125 SER A N 1
ATOM 952 C CA . SER A 1 125 ? 10.109 -1.667 10.273 1.00 82.56 125 SER A CA 1
ATOM 953 C C . SER A 1 125 ? 8.965 -2.675 10.484 1.00 82.56 125 SER A C 1
ATOM 955 O O . SER A 1 125 ? 7.892 -2.296 10.951 1.00 82.56 125 SER A O 1
ATOM 957 N N . GLY A 1 126 ? 9.174 -3.953 10.149 1.00 86.06 126 GLY A N 1
ATOM 958 C CA . GLY A 1 126 ? 8.193 -5.028 10.313 1.00 86.06 126 GLY A CA 1
ATOM 959 C C . GLY A 1 126 ? 7.127 -5.108 9.219 1.00 86.06 126 GLY A C 1
ATOM 960 O O . GLY A 1 126 ? 6.088 -5.728 9.453 1.00 86.06 126 GLY A O 1
ATOM 961 N N . TRP A 1 127 ? 7.362 -4.492 8.060 1.00 89.94 127 TRP A N 1
ATOM 962 C CA . TRP A 1 127 ? 6.473 -4.540 6.898 1.00 89.94 127 TRP A CA 1
ATOM 963 C C . TRP A 1 127 ? 6.967 -5.542 5.867 1.00 89.94 127 TRP A C 1
ATOM 965 O O . TRP A 1 127 ? 8.167 -5.669 5.642 1.00 89.94 127 TRP A O 1
ATOM 975 N N . THR A 1 128 ? 6.038 -6.232 5.221 1.00 91.06 128 THR A N 1
ATOM 976 C CA . THR A 1 128 ? 6.337 -7.195 4.161 1.00 91.06 128 THR A CA 1
ATOM 977 C C . THR A 1 128 ? 5.225 -7.204 3.119 1.00 91.06 128 THR A C 1
ATOM 979 O O . THR A 1 128 ? 4.129 -6.694 3.367 1.00 91.06 128 THR A O 1
ATOM 982 N N . LEU A 1 129 ? 5.512 -7.768 1.947 1.00 92.19 129 LEU A N 1
ATOM 983 C CA . LEU A 1 129 ? 4.504 -8.027 0.924 1.00 92.19 129 LEU A CA 1
ATOM 984 C C . LEU A 1 129 ? 3.493 -9.045 1.442 1.00 92.19 129 LEU A C 1
ATOM 986 O O . LEU A 1 129 ? 3.863 -10.025 2.088 1.00 92.19 129 LEU A O 1
ATOM 990 N N . LEU A 1 130 ? 2.219 -8.798 1.150 1.00 89.88 130 LEU A N 1
ATOM 991 C CA . LEU A 1 130 ? 1.196 -9.823 1.259 1.00 89.88 130 LEU A CA 1
ATOM 992 C C . LEU A 1 130 ? 1.326 -10.727 0.039 1.00 89.88 130 LEU A C 1
ATOM 994 O O . LEU A 1 130 ? 1.144 -10.268 -1.086 1.00 89.88 130 LEU A O 1
ATOM 998 N N . GLU A 1 131 ? 1.664 -11.985 0.276 1.00 89.44 131 GLU A N 1
ATOM 999 C CA . GLU A 1 131 ? 1.819 -12.989 -0.770 1.00 89.44 131 GLU A CA 1
ATOM 1000 C C . GLU A 1 131 ? 0.540 -13.822 -0.903 1.00 89.44 131 GLU A C 1
ATOM 1002 O O . GLU A 1 131 ? -0.151 -14.094 0.087 1.00 89.44 131 GLU A O 1
ATOM 1007 N N . ASP A 1 132 ? 0.221 -14.211 -2.132 1.00 85.38 132 ASP A N 1
ATOM 1008 C CA . ASP A 1 132 ? -0.844 -15.155 -2.439 1.00 85.38 132 ASP A CA 1
ATOM 1009 C C . ASP A 1 132 ? -0.406 -16.610 -2.163 1.00 85.38 132 ASP A C 1
ATOM 1011 O O . ASP A 1 132 ? 0.690 -16.893 -1.676 1.00 85.38 132 ASP A O 1
ATOM 1015 N N . GLU A 1 133 ? -1.265 -17.581 -2.486 1.00 84.50 133 GLU A N 1
ATOM 1016 C CA . GLU A 1 133 ? -0.971 -19.009 -2.281 1.00 84.50 133 GLU A CA 1
ATOM 1017 C C . GLU A 1 133 ? 0.232 -19.529 -3.096 1.00 84.50 133 GLU A C 1
ATOM 1019 O O . GLU A 1 133 ? 0.707 -20.641 -2.853 1.00 84.50 133 GLU A O 1
ATOM 1024 N N . ARG A 1 134 ? 0.713 -18.761 -4.079 1.00 87.88 134 ARG A N 1
ATOM 1025 C CA . ARG A 1 134 ? 1.847 -19.095 -4.949 1.00 87.88 134 ARG A CA 1
ATOM 1026 C C . ARG A 1 134 ? 3.137 -18.398 -4.525 1.00 87.88 134 ARG A C 1
ATOM 1028 O O . ARG A 1 134 ? 4.186 -18.733 -5.073 1.00 87.88 134 ARG A O 1
ATOM 1035 N N . GLY A 1 135 ? 3.072 -17.495 -3.547 1.00 84.88 135 GLY A N 1
ATOM 1036 C CA . GLY A 1 135 ? 4.194 -16.647 -3.151 1.00 84.88 135 GLY A CA 1
ATOM 1037 C C . GLY A 1 135 ? 4.321 -15.378 -3.998 1.00 84.88 135 GLY A C 1
ATOM 1038 O O . GLY A 1 135 ? 5.322 -14.675 -3.886 1.00 84.88 135 GLY A O 1
ATOM 1039 N N . ASP A 1 136 ? 3.340 -15.079 -4.855 1.00 87.38 136 ASP A N 1
ATOM 1040 C CA . ASP A 1 136 ? 3.333 -13.855 -5.651 1.00 87.38 136 ASP A CA 1
ATOM 1041 C C . ASP A 1 136 ? 2.733 -12.700 -4.838 1.00 87.38 136 ASP A C 1
ATOM 1043 O O . ASP A 1 136 ? 1.813 -12.887 -4.044 1.00 87.38 136 ASP A O 1
ATOM 1047 N N . ALA A 1 137 ? 3.217 -11.475 -5.054 1.00 88.75 137 ALA A N 1
ATOM 1048 C CA . ALA A 1 137 ? 2.673 -10.303 -4.370 1.00 88.75 137 ALA A CA 1
ATOM 1049 C C . ALA A 1 137 ? 1.205 -10.048 -4.766 1.00 88.75 137 ALA A C 1
ATOM 1051 O O . ALA A 1 137 ? 0.889 -9.812 -5.942 1.00 88.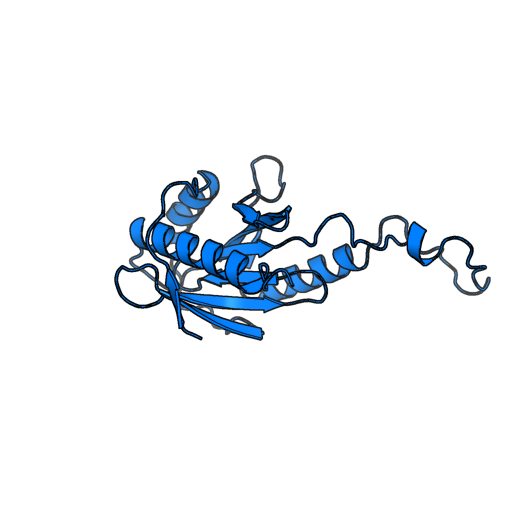75 137 ALA A O 1
ATOM 1052 N N . GLU A 1 138 ? 0.325 -10.020 -3.766 1.00 89.19 138 GLU A N 1
ATOM 1053 C CA . GLU A 1 138 ? -1.112 -9.832 -3.933 1.00 89.19 138 GLU A CA 1
ATOM 1054 C C . GLU A 1 138 ? -1.403 -8.449 -4.547 1.00 89.19 138 GLU A C 1
ATOM 1056 O O . GLU A 1 138 ? -0.944 -7.422 -4.028 1.00 89.19 138 GLU A O 1
ATOM 1061 N N . PRO A 1 139 ? -2.164 -8.368 -5.652 1.00 88.50 139 PRO A N 1
ATOM 1062 C CA . PRO A 1 139 ? -2.530 -7.092 -6.248 1.00 88.50 139 PRO A CA 1
ATOM 1063 C C . PRO A 1 139 ? -3.541 -6.333 -5.374 1.00 88.50 139 PRO A C 1
ATOM 1065 O O . PRO A 1 139 ? -4.596 -6.853 -5.018 1.00 88.50 139 PRO A O 1
ATOM 1068 N N . ALA A 1 140 ? -3.248 -5.062 -5.102 1.00 85.19 140 ALA A N 1
ATOM 1069 C CA . ALA A 1 140 ? -4.164 -4.130 -4.445 1.00 85.19 140 ALA A CA 1
ATOM 1070 C C . ALA A 1 140 ? -5.044 -3.372 -5.451 1.00 85.19 140 ALA A C 1
ATOM 1072 O O . ALA A 1 140 ? -6.140 -2.925 -5.120 1.00 85.19 140 ALA A O 1
ATOM 1073 N N . GLY A 1 141 ? -4.555 -3.206 -6.680 1.00 84.69 141 GLY A N 1
ATOM 1074 C CA . GLY A 1 141 ? -5.231 -2.468 -7.739 1.00 84.69 141 GLY A CA 1
ATOM 1075 C C . GLY A 1 141 ? -4.237 -1.788 -8.670 1.00 84.69 141 GLY A C 1
ATOM 1076 O O . GLY A 1 141 ? -3.054 -2.128 -8.699 1.00 84.69 141 GLY A O 1
ATOM 1077 N N . GLU A 1 142 ? -4.724 -0.809 -9.418 1.00 84.62 142 GLU A N 1
ATOM 1078 C CA . GLU A 1 142 ? -3.927 0.017 -10.320 1.00 84.62 142 GLU A CA 1
ATOM 1079 C C . GLU A 1 142 ? -4.325 1.479 -10.129 1.00 84.62 142 GLU A C 1
ATOM 1081 O O . GLU A 1 142 ? -5.497 1.775 -9.891 1.00 84.62 142 GLU A O 1
ATOM 1086 N N . THR A 1 143 ? -3.357 2.390 -10.217 1.00 81.12 143 THR A N 1
ATOM 1087 C CA . THR A 1 143 ? -3.652 3.828 -10.250 1.00 81.12 143 THR A CA 1
ATOM 1088 C C . THR A 1 143 ? -4.225 4.217 -11.609 1.00 81.12 143 THR A C 1
ATOM 1090 O O . THR A 1 143 ? -4.057 3.508 -12.604 1.00 81.12 143 THR A O 1
ATOM 1093 N N . VAL A 1 144 ? -4.824 5.406 -11.700 1.00 75.62 144 VAL A N 1
ATOM 1094 C CA . VAL A 1 144 ? -5.295 5.981 -12.978 1.00 75.62 144 VAL A CA 1
ATOM 1095 C C . VAL A 1 144 ? -4.175 6.069 -14.031 1.00 75.62 144 VAL A C 1
ATOM 1097 O O . VAL A 1 144 ? -4.434 5.984 -15.232 1.00 75.62 144 VAL A O 1
ATOM 1100 N N . GLY A 1 145 ? -2.921 6.201 -13.588 1.00 73.06 145 GLY A N 1
ATOM 1101 C CA . GLY A 1 145 ? -1.727 6.189 -14.435 1.00 73.06 145 GLY A CA 1
ATOM 1102 C C . GLY A 1 145 ? -1.259 4.797 -14.880 1.00 73.06 145 GLY A C 1
ATOM 1103 O O . GLY A 1 145 ? -0.180 4.695 -15.454 1.00 73.06 145 GLY A O 1
ATOM 1104 N N . GLY A 1 146 ? -2.015 3.732 -14.593 1.00 77.44 146 GLY A N 1
ATOM 1105 C CA . GLY A 1 146 ? -1.688 2.355 -14.981 1.00 77.44 146 GLY A CA 1
ATOM 1106 C C . GLY A 1 146 ? -0.559 1.720 -14.167 1.00 77.44 146 GLY A C 1
ATOM 1107 O O . GLY A 1 146 ? -0.019 0.686 -14.556 1.00 77.44 146 GLY A O 1
ATOM 1108 N N . ARG A 1 147 ? -0.166 2.327 -13.039 1.00 83.56 147 ARG A N 1
ATOM 1109 C CA . ARG A 1 147 ? 0.835 1.739 -12.143 1.00 83.56 147 ARG A CA 1
ATOM 1110 C C . ARG A 1 147 ? 0.162 0.721 -11.237 1.00 83.56 147 ARG A C 1
ATOM 1112 O O . ARG A 1 147 ? -0.810 1.047 -10.556 1.00 83.56 147 ARG A O 1
ATOM 1119 N N . ARG A 1 148 ? 0.705 -0.494 -11.190 1.00 87.56 148 ARG A N 1
ATOM 1120 C CA . ARG A 1 148 ? 0.197 -1.564 -10.328 1.00 87.56 148 ARG A CA 1
ATOM 1121 C C . ARG A 1 148 ? 0.559 -1.301 -8.869 1.00 87.56 148 ARG A C 1
ATOM 1123 O O . ARG A 1 148 ? 1.718 -1.054 -8.552 1.00 87.56 148 ARG A O 1
ATOM 1130 N N . ALA A 1 149 ? -0.421 -1.413 -7.984 1.00 89.50 149 ALA A N 1
ATOM 1131 C CA . ALA A 1 149 ? -0.229 -1.435 -6.542 1.00 89.50 149 ALA A CA 1
ATOM 1132 C C . ALA A 1 149 ? -0.303 -2.881 -6.033 1.00 89.50 149 ALA A C 1
ATOM 1134 O O . ALA A 1 149 ? -1.187 -3.645 -6.432 1.00 89.50 149 ALA A O 1
ATOM 1135 N N . VAL A 1 150 ? 0.607 -3.258 -5.139 1.00 92.06 150 VAL A N 1
ATOM 1136 C CA . VAL A 1 150 ? 0.599 -4.555 -4.446 1.00 92.06 150 VAL A CA 1
ATOM 1137 C C . VAL A 1 150 ? 0.456 -4.358 -2.943 1.00 92.06 150 VAL A C 1
ATOM 1139 O O . VAL A 1 150 ? 0.870 -3.333 -2.401 1.00 92.06 150 VAL A O 1
ATOM 1142 N N . CYS A 1 151 ? -0.169 -5.314 -2.266 1.00 92.00 151 CYS A N 1
ATOM 1143 C CA . CYS A 1 151 ? -0.464 -5.221 -0.844 1.00 92.00 151 CYS A CA 1
ATOM 1144 C C . CYS A 1 151 ? 0.803 -5.363 0.013 1.00 92.00 151 CYS A C 1
ATOM 1146 O O . CYS A 1 151 ? 1.599 -6.285 -0.154 1.00 92.00 151 CYS A O 1
ATOM 1148 N N . LEU A 1 152 ? 0.938 -4.468 0.988 1.00 92.12 152 LEU A N 1
ATOM 1149 C CA . LEU A 1 152 ? 1.861 -4.572 2.110 1.00 92.12 152 LEU A CA 1
ATOM 1150 C C . LEU A 1 152 ? 1.065 -4.824 3.385 1.00 92.12 152 LEU A C 1
ATOM 1152 O O . LEU A 1 152 ? -0.050 -4.320 3.554 1.00 92.12 152 LEU A O 1
ATOM 1156 N N . PHE A 1 153 ? 1.678 -5.533 4.323 1.00 88.44 153 PHE A N 1
ATOM 1157 C CA . PHE A 1 153 ? 1.156 -5.629 5.673 1.00 88.44 153 PHE A CA 1
ATOM 1158 C C . PHE A 1 153 ? 2.268 -5.572 6.718 1.00 88.44 153 PHE A C 1
ATOM 1160 O O . PHE A 1 153 ? 3.396 -6.018 6.499 1.00 88.44 153 PHE A O 1
ATOM 1167 N N . ALA A 1 154 ? 1.933 -5.025 7.881 1.00 85.50 154 ALA A N 1
ATOM 1168 C CA . ALA A 1 154 ? 2.795 -5.045 9.048 1.00 85.50 154 ALA A CA 1
ATOM 1169 C C . ALA A 1 154 ? 2.570 -6.330 9.846 1.00 85.50 154 ALA A C 1
ATOM 1171 O O . ALA A 1 154 ? 1.465 -6.590 10.331 1.00 85.50 154 ALA A O 1
ATOM 1172 N N . VAL A 1 155 ? 3.643 -7.081 10.089 1.00 71.12 155 VAL A N 1
ATOM 1173 C CA . VAL A 1 155 ? 3.632 -8.329 10.872 1.00 71.12 155 VAL A CA 1
ATOM 1174 C C . VAL A 1 155 ? 3.159 -8.098 12.320 1.00 71.12 155 VAL A C 1
ATOM 1176 O O . VAL A 1 155 ? 2.723 -9.033 12.988 1.00 71.12 155 VAL A O 1
ATOM 1179 N N . ARG A 1 156 ? 3.209 -6.855 12.825 1.00 64.56 156 ARG A N 1
ATOM 1180 C CA . ARG A 1 156 ? 2.744 -6.474 14.172 1.00 64.56 156 ARG A CA 1
ATOM 1181 C C . ARG A 1 156 ? 1.938 -5.173 14.147 1.00 64.56 156 ARG A C 1
ATOM 1183 O O . ARG A 1 156 ? 2.332 -4.238 13.448 1.00 64.56 156 ARG A O 1
ATOM 1190 N N . SER A 1 157 ? 0.834 -5.112 14.903 1.00 61.94 157 SER A N 1
ATOM 1191 C CA . SER A 1 157 ? 0.060 -3.882 15.185 1.00 61.94 157 SER A CA 1
ATOM 1192 C C . SER A 1 157 ? 0.422 -3.230 16.482 1.00 61.94 157 SER A C 1
ATOM 1194 O O . SER A 1 157 ? 0.740 -3.913 17.444 1.00 61.94 157 SER A O 1
ATOM 1196 N N . CYS A 1 158 ? 0.226 -1.915 16.508 1.00 57.03 158 CYS A N 1
ATOM 1197 C CA . CYS A 1 158 ? 0.247 -1.096 17.707 1.00 57.03 158 CYS A CA 1
ATOM 1198 C C . CYS A 1 158 ? -1.135 -0.914 18.360 1.00 57.03 158 CYS A C 1
ATOM 1200 O O . CYS A 1 158 ? -1.216 -0.209 19.360 1.00 57.03 158 CYS A O 1
ATOM 1202 N N . HIS A 1 159 ? -2.231 -1.460 17.812 1.00 65.06 159 HIS A N 1
ATOM 1203 C CA . HIS A 1 159 ? -3.582 -1.237 18.348 1.00 65.06 159 HIS A CA 1
ATOM 1204 C C . HIS A 1 159 ? -4.296 -2.537 18.719 1.00 65.06 159 HIS A C 1
ATOM 1206 O O . HIS A 1 159 ? -4.407 -3.452 17.907 1.00 65.06 159 HIS A O 1
ATOM 1212 N N . GLU A 1 160 ? -4.796 -2.576 19.957 1.00 63.19 160 GLU A N 1
ATOM 1213 C CA . GLU A 1 160 ? -5.442 -3.736 20.593 1.00 63.19 160 GLU A CA 1
ATOM 1214 C C . GLU A 1 160 ? -6.926 -3.905 20.214 1.00 63.19 160 GLU A C 1
ATOM 1216 O O . GLU A 1 160 ? -7.508 -4.961 20.456 1.00 63.19 160 GLU A O 1
ATOM 1221 N N . HIS A 1 161 ? -7.540 -2.895 19.586 1.00 70.31 161 HIS A N 1
ATOM 1222 C CA . HIS A 1 161 ? -8.977 -2.867 19.289 1.00 70.31 161 HIS A CA 1
ATOM 1223 C C . HIS A 1 161 ? -9.279 -2.247 17.925 1.00 70.31 161 HIS A C 1
ATOM 1225 O O . HIS A 1 161 ? -9.889 -1.185 17.845 1.00 70.31 161 HIS A O 1
ATOM 1231 N N . LEU A 1 162 ? -8.840 -2.904 16.853 1.00 76.12 162 LEU A N 1
ATOM 1232 C CA . LEU A 1 162 ? -9.239 -2.517 15.503 1.00 76.12 162 LEU A CA 1
ATOM 1233 C C . LEU A 1 162 ? -10.515 -3.264 15.094 1.00 76.12 162 LEU A C 1
ATOM 1235 O O . LEU A 1 162 ? -10.628 -4.475 15.321 1.00 76.12 162 LEU A O 1
ATOM 1239 N N . VAL A 1 163 ? -11.444 -2.551 14.458 1.00 84.44 163 VAL A N 1
ATOM 1240 C CA . VAL A 1 163 ? -12.637 -3.106 13.800 1.00 84.44 163 VAL A CA 1
ATOM 1241 C C . VAL A 1 163 ? -12.505 -3.043 12.276 1.00 84.44 163 VAL A C 1
ATOM 1243 O O . VAL A 1 163 ? -11.667 -2.318 11.737 1.00 84.44 163 VAL A O 1
ATOM 1246 N N . LEU A 1 164 ? -13.323 -3.817 11.555 1.00 83.38 164 LEU A N 1
ATOM 1247 C CA . LEU A 1 164 ? -13.237 -3.917 10.092 1.00 83.38 164 LEU A CA 1
ATOM 1248 C C . LEU A 1 164 ? -13.393 -2.549 9.407 1.00 83.38 164 LEU A C 1
ATOM 1250 O O . LEU A 1 164 ? -12.772 -2.295 8.377 1.00 83.38 164 LEU A O 1
ATOM 1254 N N . GLU A 1 165 ? -14.183 -1.660 10.002 1.00 86.00 165 GLU A N 1
ATOM 1255 C CA . GLU A 1 165 ? -14.362 -0.287 9.548 1.00 86.00 165 GLU A CA 1
ATOM 1256 C C . GLU A 1 165 ? -13.040 0.494 9.543 1.00 86.00 165 GLU A C 1
ATOM 1258 O O . GLU A 1 165 ? -12.794 1.230 8.590 1.00 86.00 165 GLU A O 1
ATOM 1263 N N . ASP A 1 166 ? -12.155 0.285 10.527 1.00 86.25 166 ASP A N 1
ATOM 1264 C CA . ASP A 1 166 ? -10.833 0.928 10.558 1.00 86.25 166 ASP A CA 1
ATOM 1265 C C . ASP A 1 166 ? -9.993 0.490 9.353 1.00 86.25 166 ASP A C 1
ATOM 1267 O O . ASP A 1 166 ? -9.382 1.320 8.681 1.00 86.25 166 ASP A O 1
ATOM 1271 N N . LEU A 1 167 ? -10.000 -0.812 9.032 1.00 86.88 167 LEU A N 1
ATOM 1272 C CA . LEU A 1 167 ? -9.301 -1.346 7.859 1.00 86.88 167 LEU A CA 1
ATOM 1273 C C . LEU A 1 167 ? -9.868 -0.754 6.568 1.00 86.88 167 LEU A C 1
ATOM 1275 O O . LEU A 1 167 ? -9.113 -0.340 5.690 1.00 86.88 167 LEU A O 1
ATOM 1279 N N . GLN A 1 168 ? -11.193 -0.705 6.440 1.00 87.06 168 GLN A N 1
ATOM 1280 C CA . GLN A 1 168 ? -11.838 -0.153 5.253 1.00 87.06 168 GLN A CA 1
ATOM 1281 C C . GLN A 1 168 ? -11.479 1.325 5.059 1.00 87.06 168 GLN A C 1
ATOM 1283 O O . GLN A 1 168 ? -11.179 1.748 3.938 1.00 87.06 168 GLN A O 1
ATOM 1288 N N . GLN A 1 169 ? -11.478 2.109 6.136 1.00 87.69 169 GLN A N 1
ATOM 1289 C CA . GLN A 1 169 ? -11.081 3.510 6.088 1.00 87.69 169 GLN A CA 1
ATOM 1290 C C . GLN A 1 169 ? -9.591 3.665 5.749 1.00 87.69 169 GLN A C 1
ATOM 1292 O O . GLN A 1 169 ? -9.252 4.482 4.893 1.00 87.69 169 GLN A O 1
ATOM 1297 N N . ALA A 1 170 ? -8.710 2.853 6.339 1.00 89.56 170 ALA A N 1
ATOM 1298 C CA . ALA A 1 170 ? -7.279 2.868 6.039 1.00 89.56 170 ALA A CA 1
ATOM 1299 C C . ALA A 1 170 ? -6.993 2.540 4.570 1.00 89.56 170 ALA A C 1
ATOM 1301 O O . ALA A 1 170 ? -6.277 3.281 3.904 1.00 89.56 170 ALA A O 1
ATOM 1302 N N . LEU A 1 171 ? -7.606 1.486 4.027 1.00 89.00 171 LEU A N 1
ATOM 1303 C CA . LEU A 1 171 ? -7.454 1.122 2.615 1.00 89.00 171 LEU A CA 1
ATOM 1304 C C . LEU A 1 171 ? -7.986 2.217 1.687 1.00 89.00 171 LEU A C 1
ATOM 1306 O O . LEU A 1 171 ? -7.352 2.535 0.684 1.00 89.00 171 LEU A O 1
ATOM 1310 N N . THR A 1 172 ? -9.102 2.848 2.051 1.00 87.44 172 THR A N 1
ATOM 1311 C CA . THR A 1 172 ? -9.626 4.014 1.324 1.00 87.44 172 THR A CA 1
ATOM 1312 C C . THR A 1 172 ? -8.606 5.149 1.298 1.00 87.44 172 THR A C 1
ATOM 1314 O O . THR A 1 172 ? -8.313 5.701 0.238 1.00 87.44 172 THR A O 1
ATOM 1317 N N . ALA A 1 173 ? -8.049 5.491 2.461 1.00 89.06 173 ALA A N 1
ATOM 1318 C CA . ALA A 1 173 ? -7.050 6.541 2.584 1.00 89.06 173 ALA A CA 1
ATOM 1319 C C . ALA A 1 173 ? -5.777 6.216 1.790 1.00 89.06 173 ALA A C 1
ATOM 1321 O O . ALA A 1 173 ? -5.233 7.092 1.121 1.00 89.06 173 ALA A O 1
ATOM 1322 N N . LEU A 1 174 ? -5.332 4.959 1.813 1.00 89.88 174 LEU A N 1
ATOM 1323 C CA . LEU A 1 174 ? -4.173 4.480 1.063 1.00 89.88 174 LEU A CA 1
ATOM 1324 C C . LEU A 1 174 ? -4.375 4.600 -0.451 1.00 89.88 174 LEU A C 1
ATOM 1326 O O . LEU A 1 174 ? -3.496 5.123 -1.134 1.00 89.88 174 LEU A O 1
ATOM 1330 N N . HIS A 1 175 ? -5.530 4.172 -0.971 1.00 86.81 175 HIS A N 1
ATOM 1331 C CA . HIS A 1 175 ? -5.859 4.330 -2.392 1.00 86.81 175 HIS A CA 1
ATOM 1332 C C . HIS A 1 175 ? -5.871 5.808 -2.791 1.00 86.81 175 HIS A C 1
ATOM 1334 O O . HIS A 1 175 ? -5.202 6.194 -3.746 1.00 86.81 175 HIS A O 1
ATOM 1340 N N . ALA A 1 176 ? -6.540 6.653 -2.002 1.00 85.31 176 ALA A N 1
ATOM 1341 C CA . ALA A 1 176 ? -6.575 8.088 -2.253 1.00 85.31 176 ALA A CA 1
ATOM 1342 C C . ALA A 1 176 ? -5.174 8.721 -2.221 1.00 85.31 176 ALA A C 1
ATOM 1344 O O . ALA A 1 176 ? -4.858 9.547 -3.073 1.00 85.31 176 ALA A O 1
ATOM 1345 N N . ALA A 1 177 ? -4.316 8.340 -1.271 1.00 86.19 177 ALA A N 1
ATOM 1346 C CA . ALA A 1 177 ? -2.945 8.840 -1.196 1.00 86.19 177 ALA A CA 1
ATOM 1347 C C . ALA A 1 177 ? -2.116 8.433 -2.425 1.00 86.19 177 ALA A C 1
ATOM 1349 O O . ALA A 1 177 ? -1.404 9.275 -2.976 1.00 86.19 177 ALA A O 1
ATOM 1350 N N . ALA A 1 178 ? -2.234 7.175 -2.862 1.00 84.56 178 ALA A N 1
ATOM 1351 C CA . ALA A 1 178 ? -1.541 6.669 -4.042 1.00 84.56 178 ALA A CA 1
ATOM 1352 C C . ALA A 1 178 ? -1.989 7.394 -5.322 1.00 84.56 178 ALA A C 1
ATOM 1354 O O . ALA A 1 178 ? -1.144 7.801 -6.118 1.00 84.56 178 ALA A O 1
ATOM 1355 N N . ASP A 1 179 ? -3.291 7.626 -5.494 1.00 83.88 179 ASP A N 1
ATOM 1356 C CA . ASP A 1 179 ? -3.809 8.354 -6.654 1.00 83.88 179 ASP A CA 1
ATOM 1357 C C . ASP A 1 179 ? -3.393 9.830 -6.629 1.00 83.88 179 ASP A C 1
ATOM 1359 O O . ASP A 1 179 ? -2.839 10.336 -7.601 1.00 83.88 179 ASP A O 1
ATOM 1363 N N . LEU A 1 180 ? -3.573 10.526 -5.503 1.00 79.75 180 LEU A N 1
ATOM 1364 C CA . LEU A 1 180 ? -3.285 11.963 -5.393 1.00 79.75 180 LEU A CA 1
ATOM 1365 C C . LEU A 1 180 ? -1.825 12.320 -5.679 1.00 79.75 180 LEU A C 1
ATOM 1367 O O . LEU A 1 180 ? -1.542 13.394 -6.210 1.00 79.75 180 LEU A O 1
ATOM 1371 N N . LEU A 1 181 ? -0.895 11.456 -5.278 1.00 76.56 181 LEU A N 1
ATOM 1372 C CA . LEU A 1 181 ? 0.536 11.724 -5.400 1.00 76.56 181 LEU A CA 1
ATOM 1373 C C . LEU A 1 181 ? 1.114 11.296 -6.749 1.00 76.56 181 LEU A C 1
ATOM 1375 O O . LEU A 1 181 ? 2.218 11.718 -7.094 1.00 76.56 181 LEU A O 1
ATOM 1379 N N . HIS A 1 182 ? 0.371 10.508 -7.525 1.00 75.69 182 HIS A N 1
ATOM 1380 C CA . HIS A 1 182 ? 0.819 10.021 -8.825 1.00 75.69 182 HIS A CA 1
ATOM 1381 C C . HIS A 1 182 ? -0.050 10.474 -10.004 1.00 75.69 182 HIS A C 1
ATOM 1383 O O . HIS A 1 182 ? 0.395 10.338 -11.140 1.00 75.69 182 HIS A O 1
ATOM 1389 N N . ASP A 1 183 ? -1.203 11.100 -9.758 1.00 71.62 183 ASP A N 1
ATOM 1390 C CA . ASP A 1 183 ? -2.049 11.742 -10.776 1.00 71.62 183 ASP A CA 1
ATOM 1391 C C . ASP A 1 183 ? -1.863 13.273 -10.809 1.00 71.62 183 ASP A C 1
ATOM 1393 O O . ASP A 1 183 ? -2.813 14.048 -10.928 1.00 71.62 183 ASP A O 1
ATOM 1397 N N . GLY A 1 184 ? -0.612 13.742 -10.685 1.00 51.72 184 GLY A N 1
ATOM 1398 C CA . GLY A 1 184 ? -0.281 15.159 -10.874 1.00 51.72 184 GLY A CA 1
ATOM 1399 C C . GLY A 1 184 ? -0.905 15.696 -12.176 1.00 51.72 184 GLY A C 1
ATOM 1400 O O . GLY A 1 184 ? -0.953 14.971 -13.169 1.00 51.72 184 GLY A O 1
ATOM 1401 N N . PRO A 1 185 ? -1.410 16.946 -12.197 1.00 41.12 185 PRO A N 1
ATOM 1402 C CA . PRO A 1 185 ? -2.319 17.409 -13.238 1.00 41.12 185 PRO A CA 1
ATOM 1403 C C . PRO A 1 185 ? -1.697 17.224 -14.619 1.00 41.12 185 PRO A C 1
ATOM 1405 O O . PRO A 1 185 ? -0.634 17.785 -14.900 1.00 41.12 185 PRO A O 1
ATOM 1408 N N . ARG A 1 186 ? -2.393 16.466 -15.478 1.00 45.62 186 ARG A N 1
ATOM 1409 C CA . ARG A 1 186 ? -2.140 16.427 -16.922 1.00 45.62 186 ARG A CA 1
ATOM 1410 C C . ARG A 1 186 ? -2.093 17.875 -17.420 1.00 45.62 186 ARG A C 1
ATOM 1412 O O . ARG A 1 186 ? -3.122 18.552 -17.427 1.00 45.62 186 ARG A O 1
ATOM 1419 N N . ARG A 1 187 ? -0.895 18.366 -17.735 1.00 35.53 187 ARG A N 1
ATOM 1420 C CA . ARG A 1 187 ? -0.702 19.640 -18.433 1.00 35.53 187 ARG A CA 1
ATOM 1421 C C . ARG A 1 187 ? -0.848 19.436 -19.928 1.00 35.53 187 ARG A C 1
ATOM 1423 O O . ARG A 1 187 ? -0.366 18.390 -20.413 1.00 35.53 187 ARG A O 1
#

Nearest PDB structures (foldseek):
  7fy1-assembly1_A  TM=5.194E-01  e=5.688E+00  Homo sapiens
  1pmp-assembly3_B  TM=5.364E-01  e=6.416E+00  Bos taurus
  7fz5-assembly1_A  TM=5.327E-01  e=8.164E+00  Homo sapiens
  1fdq-assembly2_B  TM=3.701E-01  e=5.042E+00  Homo sapiens
  5t0v-assembly1_N  TM=2.179E-01  e=8.164E+00  Saccharomyces cerevisiae

Organism: NCBI:txid3160966